Protein AF-A0A1Y3QKX2-F1 (afdb_monomer_lite)

Radius of gyration: 38.92 Å; chains: 1; bounding box: 118×100×107 Å

Foldseek 3Di:
DPPVVVVVVVVVVVVVVVVVVPPDPDQDDDAFDQVDAAQPQPRHGADLAQAKKWFQFPVRDIHIHQHVLSVVVCCVVPPCVGTPWIWGAARPPRDTDTQQQWKKWADCPADGPQSLRITIHNDPVVNVVVCVVVVDTDIDGSVVVVVDPSDHNPVVVVVPPPPDDDDDDDDDDDDDDDDDDDDDDDDDDDDDDDDDDDDDDDDDDDDDDDDDDDDDDDDDDDDDDDDDDDDDDDDDDDDDDDDDDDDYYDDDDDDDDDDDDDDDDDDDDDDDDDDDDD

pLDDT: mean 70.88, std 26.93, range [28.59, 98.81]

Structure (mmCIF, N/CA/C/O backbone):
data_AF-A0A1Y3QKX2-F1
#
_entry.id   AF-A0A1Y3QKX2-F1
#
loop_
_atom_site.group_PDB
_atom_site.id
_atom_site.type_symbol
_atom_site.label_atom_id
_atom_site.label_alt_id
_atom_site.label_comp_id
_atom_site.label_asym_id
_atom_site.label_entity_id
_atom_site.label_seq_id
_atom_site.pdbx_PDB_ins_code
_atom_site.Cartn_x
_atom_site.Cartn_y
_atom_site.Cartn_z
_atom_site.occupancy
_atom_site.B_iso_or_equiv
_atom_site.auth_seq_id
_atom_site.auth_comp_id
_atom_site.auth_asym_id
_atom_site.auth_atom_id
_atom_site.pdbx_PDB_model_num
ATOM 1 N N . MET A 1 1 ? -50.244 15.656 32.916 1.00 60.09 1 MET A N 1
ATOM 2 C CA . MET A 1 1 ? -50.257 15.157 31.517 1.00 60.09 1 MET A CA 1
ATOM 3 C C . MET A 1 1 ? -51.218 13.984 31.392 1.00 60.09 1 MET A C 1
ATOM 5 O O . MET A 1 1 ? -51.301 13.196 32.321 1.00 60.09 1 MET A O 1
ATOM 9 N N . SER A 1 2 ? -51.914 13.835 30.261 1.00 80.50 2 SER A N 1
ATOM 10 C CA . SER A 1 2 ? -52.647 12.601 29.946 1.00 80.50 2 SER A CA 1
ATOM 11 C C . SER A 1 2 ? -51.669 11.475 29.587 1.00 80.50 2 SER A C 1
ATOM 13 O O . SER A 1 2 ? -50.694 11.717 28.875 1.00 80.50 2 SER A O 1
ATOM 15 N N . TYR A 1 3 ? -51.936 10.246 30.041 1.00 83.88 3 TYR A N 1
ATOM 16 C CA . TYR A 1 3 ? -51.030 9.092 29.883 1.00 83.88 3 TYR A CA 1
ATOM 17 C C . TYR A 1 3 ? -50.613 8.847 28.418 1.00 83.88 3 TYR A C 1
ATOM 19 O O . TYR A 1 3 ? -49.449 8.575 28.143 1.00 83.88 3 TYR A O 1
ATOM 27 N N . ARG A 1 4 ? -51.530 9.065 27.458 1.00 83.69 4 ARG A N 1
ATOM 28 C CA . ARG A 1 4 ? -51.245 8.990 26.009 1.00 83.69 4 ARG A CA 1
ATOM 29 C C . ARG A 1 4 ? -50.169 9.977 25.541 1.00 83.69 4 ARG A C 1
ATOM 31 O O . ARG A 1 4 ? -49.403 9.628 24.656 1.00 83.69 4 ARG A O 1
ATOM 38 N N . ARG A 1 5 ? -50.088 11.186 26.115 1.00 82.19 5 ARG A N 1
ATOM 39 C CA . ARG A 1 5 ? -49.034 12.157 25.762 1.00 82.19 5 ARG A CA 1
ATOM 40 C C . ARG A 1 5 ? -47.676 11.699 26.290 1.00 82.19 5 ARG A C 1
ATOM 42 O O . ARG A 1 5 ? -46.723 11.704 25.530 1.00 82.19 5 ARG A O 1
ATOM 49 N N . VAL A 1 6 ? -47.621 11.225 27.539 1.00 86.88 6 VAL A N 1
ATOM 50 C CA . VAL A 1 6 ? -46.386 10.680 28.136 1.00 86.88 6 VAL A CA 1
ATOM 51 C C . VAL A 1 6 ? -45.879 9.483 27.329 1.00 86.88 6 VAL A C 1
ATOM 53 O O . VAL A 1 6 ? -44.720 9.476 26.939 1.00 86.88 6 VAL A O 1
ATOM 56 N N . ALA A 1 7 ? -46.752 8.525 27.001 1.00 87.75 7 ALA A N 1
ATOM 57 C CA . ALA A 1 7 ? -46.391 7.342 26.219 1.00 87.75 7 ALA A CA 1
ATOM 58 C C . ALA A 1 7 ? -45.860 7.684 24.812 1.00 87.75 7 ALA A C 1
ATOM 60 O O . ALA A 1 7 ? -44.867 7.105 24.384 1.00 87.75 7 ALA A O 1
ATOM 61 N N . VAL A 1 8 ? -46.473 8.649 24.112 1.00 89.81 8 VAL A N 1
ATOM 62 C CA . VAL A 1 8 ? -45.997 9.098 22.788 1.00 89.81 8 VAL A CA 1
ATOM 63 C C . VAL A 1 8 ? -44.636 9.792 22.883 1.00 89.81 8 VAL A C 1
ATOM 65 O O . VAL A 1 8 ? -43.764 9.511 22.065 1.00 89.81 8 VAL A O 1
ATOM 68 N N . THR A 1 9 ? -44.409 10.645 23.889 1.00 89.56 9 THR A N 1
ATOM 69 C CA . THR A 1 9 ? -43.092 11.270 24.100 1.00 89.56 9 THR A CA 1
ATOM 70 C C . THR A 1 9 ? -42.019 10.226 24.426 1.00 89.56 9 THR A C 1
ATOM 72 O O . THR A 1 9 ? -40.924 10.292 23.879 1.00 89.56 9 THR A O 1
ATOM 75 N N . LEU A 1 10 ? -42.337 9.230 25.258 1.00 88.62 10 LEU A N 1
ATOM 76 C CA . LEU A 1 10 ? -41.398 8.176 25.660 1.00 88.62 10 LEU A CA 1
ATOM 77 C C . LEU A 1 10 ? -41.038 7.248 24.485 1.00 88.62 10 LEU A C 1
ATOM 79 O O . LEU A 1 10 ? -39.871 6.903 24.318 1.00 88.62 10 LEU A O 1
ATOM 83 N N . ALA A 1 11 ? -42.005 6.929 23.617 1.00 89.44 11 ALA A N 1
ATOM 84 C CA . ALA A 1 11 ? -41.764 6.193 22.376 1.00 89.44 11 ALA A CA 1
ATOM 85 C C . ALA A 1 11 ? -40.868 6.970 21.391 1.00 89.44 11 ALA A C 1
ATOM 87 O O . ALA A 1 11 ? -39.969 6.383 20.795 1.00 89.44 11 ALA A O 1
ATOM 88 N N . PHE A 1 12 ? -41.057 8.289 21.258 1.00 87.69 12 PHE A N 1
ATOM 89 C CA . PHE A 1 12 ? -40.191 9.134 20.423 1.00 87.69 12 PHE A CA 1
ATOM 90 C C . PHE A 1 12 ? -38.755 9.224 20.959 1.00 87.69 12 PHE A C 1
ATOM 92 O O . PHE A 1 12 ? -37.811 9.146 20.178 1.00 87.69 12 PHE A O 1
ATOM 99 N N . VAL A 1 13 ? -38.574 9.339 22.280 1.00 88.88 13 VAL A N 1
ATOM 100 C CA . VAL A 1 13 ? -37.239 9.345 22.908 1.00 88.88 13 VAL A CA 1
ATOM 101 C C . VAL A 1 13 ? -36.541 7.990 22.742 1.00 88.88 13 VAL A C 1
ATOM 103 O O . VAL A 1 13 ? -35.359 7.957 22.415 1.00 88.88 13 VAL A O 1
ATOM 106 N N . MET A 1 14 ? -37.266 6.875 22.889 1.00 83.81 14 MET A N 1
ATOM 107 C CA . MET A 1 14 ? -36.728 5.531 22.642 1.00 83.81 14 MET A CA 1
ATOM 108 C C . MET A 1 14 ? -36.323 5.337 21.170 1.00 83.81 14 MET A C 1
ATOM 110 O O . MET A 1 14 ? -35.237 4.828 20.901 1.00 83.81 14 MET A O 1
ATOM 114 N N . ALA A 1 15 ? -37.148 5.785 20.218 1.00 82.06 15 ALA A N 1
ATOM 115 C CA . ALA A 1 15 ? -36.827 5.725 18.792 1.00 82.06 15 ALA A CA 1
ATOM 116 C C . ALA A 1 15 ? -35.594 6.576 18.430 1.00 82.06 15 ALA A C 1
ATOM 118 O O . ALA A 1 15 ? -34.737 6.116 17.680 1.00 82.06 15 ALA A O 1
ATOM 119 N N . ALA A 1 16 ? -35.460 7.773 19.013 1.00 81.00 16 ALA A N 1
ATOM 120 C CA . ALA A 1 16 ? -34.289 8.632 18.826 1.00 81.00 16 ALA A CA 1
ATOM 121 C C . ALA A 1 16 ? -32.999 8.022 19.412 1.00 81.00 16 ALA A C 1
ATOM 123 O O . ALA A 1 16 ? -31.925 8.171 18.829 1.00 81.00 16 ALA A O 1
ATOM 124 N N . PHE A 1 17 ? -33.094 7.290 20.528 1.00 74.19 17 PHE A N 1
ATOM 125 C CA . PHE A 1 17 ? -31.958 6.550 21.091 1.00 74.19 17 PHE A CA 1
ATOM 126 C C . PHE A 1 17 ? -31.507 5.393 20.187 1.00 74.19 17 PHE A C 1
ATOM 128 O O . PHE A 1 17 ? -30.310 5.173 20.022 1.00 74.19 17 PHE A O 1
ATOM 135 N N . LEU A 1 18 ? -32.451 4.686 19.554 1.00 71.75 18 LEU A N 1
ATOM 136 C CA . LEU A 1 18 ? -32.148 3.573 18.648 1.00 71.75 18 LEU A CA 1
ATOM 137 C C . LEU A 1 18 ? -31.414 4.022 17.372 1.00 71.75 18 LEU A C 1
ATOM 139 O O . LEU A 1 18 ? -30.582 3.273 16.867 1.00 71.75 18 LEU A O 1
ATOM 143 N N . SER A 1 19 ? -31.640 5.246 16.881 1.00 66.06 19 SER A N 1
ATOM 144 C CA . SER A 1 19 ? -30.912 5.776 15.714 1.00 66.06 19 SER A CA 1
ATOM 145 C C . SER A 1 19 ? -29.420 6.051 15.955 1.00 66.06 19 SER A C 1
ATOM 147 O O . SER A 1 19 ? -28.657 6.055 14.993 1.00 66.06 19 SER A O 1
ATOM 149 N N . VAL A 1 20 ? -28.977 6.238 17.204 1.00 63.09 20 VAL A N 1
ATOM 150 C CA . VAL A 1 20 ? -27.552 6.478 17.527 1.00 63.09 20 VAL A CA 1
ATOM 151 C C . VAL A 1 20 ? -26.735 5.175 17.499 1.00 63.09 20 VAL A C 1
ATOM 153 O O . VAL A 1 20 ? -25.524 5.207 17.310 1.00 63.09 20 VAL A O 1
ATOM 156 N N . ALA A 1 21 ? -27.390 4.014 17.617 1.00 59.69 21 ALA A N 1
ATOM 157 C CA . ALA A 1 21 ? -26.730 2.707 17.598 1.00 59.69 21 ALA A CA 1
ATOM 158 C C . ALA A 1 21 ? -26.319 2.227 16.189 1.00 59.69 21 ALA A C 1
ATOM 160 O O . ALA A 1 21 ? -25.551 1.277 16.074 1.00 59.69 21 ALA A O 1
ATOM 161 N N . CYS A 1 22 ? -26.768 2.890 15.115 1.00 56.47 22 CYS A N 1
ATOM 162 C CA . CYS A 1 22 ? -26.281 2.654 13.749 1.00 56.47 22 CYS A CA 1
ATOM 163 C C . CYS A 1 22 ? -25.040 3.499 13.411 1.00 56.47 22 CYS A C 1
ATOM 165 O O . CYS A 1 22 ? -24.905 4.007 12.297 1.00 56.47 22 CYS A O 1
ATOM 167 N N . GLY A 1 23 ? -24.107 3.617 14.358 1.00 55.72 23 GLY A N 1
ATOM 168 C CA . GLY A 1 23 ? -22.738 4.000 14.040 1.00 55.72 23 GLY A CA 1
ATOM 169 C C . GLY A 1 23 ? -22.098 2.895 13.204 1.00 55.72 23 GLY A C 1
ATOM 170 O O . GLY A 1 23 ? -21.739 1.845 13.732 1.00 55.72 23 GLY A O 1
ATOM 171 N N . LYS A 1 24 ? -21.965 3.110 11.891 1.00 58.91 24 LYS A N 1
ATOM 172 C CA . LYS A 1 24 ? -21.014 2.327 11.098 1.00 58.91 24 LYS A CA 1
ATOM 173 C C . LYS A 1 24 ? -19.628 2.606 11.673 1.00 58.91 24 LYS A C 1
ATOM 175 O O . LYS A 1 24 ? -19.189 3.753 11.642 1.00 58.91 24 LYS A O 1
ATOM 180 N N . ASN A 1 25 ? -18.948 1.567 12.155 1.00 64.19 25 ASN A N 1
ATOM 181 C CA . ASN A 1 25 ? -17.511 1.622 12.413 1.00 64.19 25 ASN A CA 1
ATOM 182 C C . ASN A 1 25 ? -16.805 1.687 11.056 1.00 64.19 25 ASN A C 1
ATOM 184 O O . ASN A 1 25 ? -16.399 0.672 10.494 1.00 64.19 25 ASN A O 1
ATOM 188 N N . GLU A 1 26 ? -16.769 2.882 10.475 1.00 83.44 26 GLU A N 1
ATOM 189 C CA . GLU A 1 26 ? -16.094 3.134 9.214 1.00 83.44 26 GLU A CA 1
ATOM 190 C C . GLU A 1 26 ? -14.627 3.424 9.517 1.00 83.44 26 GLU A C 1
ATOM 192 O O . GLU A 1 26 ? -14.237 4.545 9.835 1.00 83.44 26 GLU A O 1
ATOM 197 N N . TYR A 1 27 ? -13.822 2.362 9.479 1.00 93.81 27 TYR A N 1
ATOM 198 C CA . TYR A 1 27 ? -12.372 2.466 9.536 1.00 93.81 27 TYR A CA 1
ATOM 199 C C . TYR A 1 27 ? -11.888 3.352 8.385 1.00 93.81 27 TYR A C 1
ATOM 201 O O . TYR A 1 27 ? -12.265 3.128 7.231 1.00 93.81 27 TYR A O 1
ATOM 209 N N . ALA A 1 28 ? -11.063 4.346 8.705 1.00 95.00 28 ALA A N 1
ATOM 210 C CA . ALA A 1 28 ? -10.550 5.332 7.764 1.00 95.00 28 ALA A CA 1
ATOM 211 C C . ALA A 1 28 ? -9.025 5.417 7.867 1.00 95.00 28 ALA A C 1
ATOM 213 O O . ALA A 1 28 ? -8.470 5.404 8.969 1.00 95.00 28 ALA A O 1
ATOM 214 N N . ALA A 1 29 ? -8.359 5.520 6.718 1.00 96.94 29 ALA A N 1
ATOM 215 C CA . ALA A 1 29 ? -6.934 5.805 6.661 1.00 96.94 29 ALA A CA 1
ATOM 216 C C . ALA A 1 29 ? -6.619 7.194 7.246 1.00 96.94 29 ALA A C 1
ATOM 218 O O . ALA A 1 29 ? -7.481 8.078 7.296 1.00 96.94 29 ALA A O 1
ATOM 219 N N . ARG A 1 30 ? -5.373 7.394 7.680 1.00 97.06 30 ARG A N 1
ATOM 220 C CA . ARG A 1 30 ? -4.849 8.685 8.147 1.00 97.06 30 ARG A CA 1
ATOM 221 C C . ARG A 1 30 ? -3.691 9.132 7.260 1.00 97.06 30 ARG A C 1
ATOM 223 O O . ARG A 1 30 ? -3.123 8.328 6.535 1.00 97.06 30 ARG A O 1
ATOM 230 N N . ALA A 1 31 ? -3.322 10.407 7.334 1.00 97.81 31 ALA A N 1
ATOM 231 C CA . ALA A 1 31 ? -2.074 10.865 6.728 1.00 97.81 31 ALA A CA 1
ATOM 232 C C . ALA A 1 31 ? -0.864 10.160 7.371 1.00 97.81 31 ALA A C 1
ATOM 234 O O . ALA A 1 31 ? -0.889 9.859 8.575 1.00 97.81 31 ALA A O 1
ATOM 235 N N . VAL A 1 32 ? 0.179 9.925 6.572 1.00 98.19 32 VAL A N 1
ATOM 236 C CA . VAL A 1 32 ? 1.501 9.526 7.065 1.00 98.19 32 VAL A CA 1
ATOM 237 C C . VAL A 1 32 ? 2.148 10.734 7.749 1.00 98.19 32 VAL A C 1
ATOM 239 O O . VAL A 1 32 ? 1.960 11.878 7.338 1.00 98.19 32 VAL A O 1
ATOM 242 N N . ASN A 1 33 ? 2.890 10.493 8.824 1.00 98.06 33 ASN A N 1
ATOM 243 C CA . ASN A 1 33 ? 3.769 11.471 9.452 1.00 98.06 33 ASN A CA 1
ATOM 244 C C . ASN A 1 33 ? 5.208 10.958 9.370 1.00 98.06 33 ASN A C 1
ATOM 246 O O . ASN A 1 33 ? 5.632 10.185 10.228 1.00 98.06 33 ASN A O 1
ATOM 250 N N . GLU A 1 34 ? 5.958 11.406 8.365 1.00 97.88 34 GLU A N 1
ATOM 251 C CA . GLU A 1 34 ? 7.320 10.928 8.080 1.00 97.88 34 GLU A CA 1
ATOM 252 C C . GLU A 1 34 ? 8.291 11.103 9.267 1.00 97.88 34 GLU A C 1
ATOM 254 O O . GLU A 1 34 ? 9.189 10.284 9.483 1.00 97.88 34 GLU A O 1
ATOM 259 N N . GLU A 1 35 ? 8.081 12.123 10.110 1.00 97.69 35 GLU A N 1
ATOM 260 C CA . GLU A 1 35 ? 8.914 12.355 11.294 1.00 97.69 35 GLU A CA 1
ATOM 261 C C . GLU A 1 35 ? 8.798 11.198 12.301 1.00 97.69 35 GLU A C 1
ATOM 263 O O . GLU A 1 35 ? 9.805 10.756 12.868 1.00 97.69 35 GLU A O 1
ATOM 268 N N . THR A 1 36 ? 7.585 10.670 12.508 1.00 97.69 36 THR A N 1
ATOM 269 C CA . THR A 1 36 ? 7.267 9.745 13.613 1.00 97.69 36 THR A CA 1
ATOM 270 C C . THR A 1 36 ? 6.874 8.335 13.189 1.00 97.69 36 THR A C 1
ATOM 272 O O . THR A 1 36 ? 7.067 7.405 13.971 1.00 97.69 36 THR A O 1
ATOM 275 N N . ASP A 1 37 ? 6.305 8.155 11.999 1.00 98.44 37 ASP A N 1
ATOM 276 C CA . ASP A 1 37 ? 5.782 6.865 11.557 1.00 98.44 37 ASP A CA 1
ATOM 277 C C . ASP A 1 37 ? 6.909 5.907 11.193 1.00 98.44 37 ASP A C 1
ATOM 279 O O . ASP A 1 37 ? 7.839 6.230 10.448 1.00 98.44 37 ASP A O 1
ATOM 283 N N . ARG A 1 38 ? 6.816 4.700 11.745 1.00 98.50 38 ARG A N 1
ATOM 284 C CA . ARG A 1 38 ? 7.717 3.589 11.464 1.00 98.50 38 ARG A CA 1
ATOM 285 C C . ARG A 1 38 ? 6.892 2.404 11.000 1.00 98.50 38 ARG A C 1
ATOM 287 O O . ARG A 1 38 ? 5.816 2.156 11.547 1.00 98.50 38 ARG A O 1
ATOM 294 N N . CYS A 1 39 ? 7.397 1.690 10.002 1.00 98.69 39 CYS A N 1
ATOM 295 C CA . CYS A 1 39 ? 6.753 0.501 9.478 1.00 98.69 39 CYS A CA 1
ATOM 296 C C . CYS A 1 39 ? 6.593 -0.536 10.594 1.00 98.69 39 CYS A C 1
ATOM 298 O O . CYS A 1 39 ? 7.576 -0.924 11.228 1.00 98.69 39 CYS A O 1
ATOM 300 N N . ALA A 1 40 ? 5.368 -1.012 10.820 1.00 98.44 40 ALA A N 1
ATOM 301 C CA . ALA A 1 40 ? 5.071 -1.949 11.903 1.00 98.44 40 ALA A CA 1
ATOM 302 C C . ALA A 1 40 ? 5.722 -3.339 11.725 1.00 98.44 40 ALA A C 1
ATOM 304 O O . ALA A 1 40 ? 5.707 -4.122 12.671 1.00 98.44 40 ALA A O 1
ATOM 305 N N . GLN A 1 41 ? 6.315 -3.622 10.555 1.00 98.25 41 GLN A N 1
ATOM 306 C CA . GLN A 1 41 ? 7.052 -4.858 10.274 1.00 98.25 41 GLN A CA 1
ATOM 307 C C . GLN A 1 41 ? 8.579 -4.691 10.323 1.00 98.25 41 GLN A C 1
ATOM 309 O O . GLN A 1 41 ? 9.258 -5.438 11.021 1.00 98.25 41 GLN A O 1
ATOM 314 N N . CYS A 1 42 ? 9.147 -3.740 9.569 1.00 97.81 42 CYS A N 1
ATOM 315 C CA . CYS A 1 42 ? 10.605 -3.580 9.439 1.00 97.81 42 CYS A CA 1
ATOM 316 C C . CYS A 1 42 ? 11.197 -2.470 10.331 1.00 97.81 42 CYS A C 1
ATOM 318 O O . CYS A 1 42 ? 12.417 -2.341 10.415 1.00 97.81 42 CYS A O 1
ATOM 320 N N . ASN A 1 43 ? 10.355 -1.667 10.995 1.00 98.25 43 ASN A N 1
ATOM 321 C CA . ASN A 1 43 ? 10.726 -0.509 11.820 1.00 98.25 43 ASN A CA 1
ATOM 322 C C . ASN A 1 43 ? 11.499 0.613 11.075 1.00 98.25 43 ASN A C 1
ATOM 324 O O . ASN A 1 43 ? 12.042 1.521 11.708 1.00 98.25 43 ASN A O 1
ATOM 328 N N . MET A 1 44 ? 11.525 0.598 9.737 1.00 97.94 44 MET A N 1
ATOM 329 C CA . MET A 1 44 ? 12.047 1.703 8.919 1.00 97.94 44 MET A CA 1
ATOM 330 C C . MET A 1 44 ? 11.084 2.900 8.914 1.00 97.94 44 MET A C 1
ATOM 332 O O . MET A 1 44 ? 9.915 2.766 9.276 1.00 97.94 44 MET A O 1
ATOM 336 N N . ALA A 1 45 ? 11.576 4.087 8.553 1.00 98.06 45 ALA A N 1
ATOM 337 C CA . ALA A 1 45 ? 10.735 5.275 8.392 1.00 98.06 45 ALA A CA 1
ATOM 338 C C . ALA A 1 45 ? 9.816 5.142 7.170 1.00 98.06 45 ALA A C 1
ATOM 340 O O . ALA A 1 45 ? 10.224 4.582 6.156 1.00 98.06 45 ALA A O 1
ATOM 341 N N . VAL A 1 46 ? 8.592 5.663 7.272 1.00 98.56 46 VAL A N 1
ATOM 342 C CA . VAL A 1 46 ? 7.602 5.636 6.185 1.00 98.56 46 VAL A CA 1
ATOM 343 C C . VAL A 1 46 ? 7.510 7.022 5.544 1.00 98.56 46 VAL A C 1
ATOM 345 O O . VAL A 1 46 ? 7.275 7.998 6.254 1.00 98.56 46 VAL A O 1
ATOM 348 N N . ALA A 1 47 ? 7.675 7.101 4.222 1.00 98.06 47 ALA A N 1
ATOM 349 C CA . ALA A 1 47 ? 7.432 8.309 3.429 1.00 98.06 47 ALA A CA 1
ATOM 350 C C . ALA A 1 47 ? 5.937 8.455 3.076 1.00 98.06 47 ALA A C 1
ATOM 352 O O . ALA A 1 47 ? 5.232 7.451 2.971 1.00 98.06 47 ALA A O 1
ATOM 353 N N . ASP A 1 48 ? 5.429 9.671 2.849 1.00 98.12 48 ASP A N 1
ATOM 354 C CA . ASP A 1 48 ? 4.033 9.908 2.431 1.00 98.12 48 ASP A CA 1
ATOM 355 C C . ASP A 1 48 ? 3.839 9.686 0.913 1.00 98.12 48 ASP A C 1
ATOM 357 O O . ASP A 1 48 ? 3.297 10.527 0.196 1.00 98.12 48 ASP A O 1
ATOM 361 N N . ASP A 1 49 ? 4.293 8.542 0.395 1.00 98.12 49 ASP A N 1
ATOM 362 C CA . ASP A 1 49 ? 4.380 8.242 -1.040 1.00 98.12 49 ASP A CA 1
ATOM 363 C C . ASP A 1 49 ? 3.341 7.205 -1.532 1.00 98.12 49 ASP A C 1
ATOM 365 O O . ASP A 1 49 ? 2.271 7.035 -0.937 1.00 98.12 49 ASP A O 1
ATOM 369 N N . ALA A 1 50 ? 3.616 6.578 -2.682 1.00 98.12 50 ALA A N 1
ATOM 370 C CA . ALA A 1 50 ? 2.780 5.570 -3.337 1.00 98.12 50 ALA A CA 1
ATOM 371 C C . ALA A 1 50 ? 2.961 4.137 -2.791 1.00 98.12 50 ALA A C 1
ATOM 373 O O . ALA A 1 50 ? 2.186 3.243 -3.135 1.00 98.12 50 ALA A O 1
ATOM 374 N N . HIS A 1 51 ? 3.993 3.894 -1.984 1.00 98.50 51 HIS A N 1
ATOM 375 C CA . HIS A 1 51 ? 4.322 2.583 -1.422 1.00 98.50 51 HIS A CA 1
ATOM 376 C C . HIS A 1 51 ? 3.765 2.404 -0.009 1.00 98.50 51 HIS A C 1
ATOM 378 O O . HIS A 1 51 ? 3.524 1.269 0.413 1.00 98.50 51 HIS A O 1
ATOM 384 N N . ALA A 1 52 ? 3.507 3.511 0.694 1.00 98.62 52 ALA A N 1
ATOM 385 C CA . ALA A 1 52 ? 2.895 3.495 2.012 1.00 98.62 52 ALA A CA 1
ATOM 386 C C . ALA A 1 52 ? 1.562 2.720 2.024 1.00 98.62 52 ALA A C 1
ATOM 388 O O . ALA A 1 52 ? 0.670 2.922 1.196 1.00 98.62 52 ALA A O 1
ATOM 389 N N . THR A 1 53 ? 1.400 1.841 3.010 1.00 98.75 53 THR A N 1
ATOM 390 C CA . THR A 1 53 ? 0.151 1.103 3.251 1.00 98.75 53 THR A CA 1
ATOM 391 C C . THR A 1 53 ? -0.250 1.191 4.718 1.00 98.75 53 THR A C 1
ATOM 393 O O . THR A 1 53 ? 0.556 1.536 5.585 1.00 98.75 53 THR A O 1
ATOM 396 N N . GLN A 1 54 ? -1.521 0.921 5.013 1.00 98.50 54 GLN A N 1
ATOM 397 C CA . GLN A 1 54 ? -2.067 1.066 6.358 1.00 98.50 54 GLN A CA 1
ATOM 398 C C . GLN A 1 54 ? -3.055 -0.051 6.698 1.00 98.50 54 GLN A C 1
ATOM 400 O O . GLN A 1 54 ? -3.996 -0.312 5.953 1.00 98.50 54 GLN A O 1
ATOM 405 N N . ILE A 1 55 ? -2.925 -0.619 7.896 1.00 98.62 55 ILE A N 1
ATOM 406 C CA . ILE A 1 55 ? -3.974 -1.408 8.549 1.00 98.62 55 ILE A CA 1
ATOM 407 C C . ILE A 1 55 ? -4.597 -0.558 9.656 1.00 98.62 55 ILE A C 1
ATOM 409 O O . ILE A 1 55 ? -3.911 -0.080 10.559 1.00 98.62 55 ILE A O 1
ATOM 413 N N . VAL A 1 56 ? -5.916 -0.386 9.616 1.00 98.38 56 VAL A N 1
ATOM 414 C CA . VAL A 1 56 ? -6.702 0.107 10.751 1.00 98.38 56 VAL A CA 1
ATOM 415 C C . VAL A 1 56 ? -7.259 -1.103 11.490 1.00 98.38 56 VAL A C 1
ATOM 417 O O . VAL A 1 56 ? -8.007 -1.895 10.912 1.00 98.38 56 VAL A O 1
ATOM 420 N N . LEU A 1 57 ? -6.892 -1.251 12.759 1.00 97.62 57 LEU A N 1
ATOM 421 C CA . LEU A 1 57 ? -7.357 -2.329 13.630 1.00 97.62 57 LEU A CA 1
ATOM 422 C C . LEU A 1 57 ? -8.777 -2.063 14.151 1.00 97.62 57 LEU A C 1
ATOM 424 O O . LEU A 1 57 ? -9.257 -0.925 14.158 1.00 97.62 57 LEU A O 1
ATOM 428 N N . LYS A 1 58 ? -9.441 -3.109 14.650 1.00 96.25 58 LYS A N 1
ATOM 429 C CA . LYS A 1 58 ? -10.786 -3.032 15.253 1.00 96.25 58 LYS A CA 1
ATOM 430 C C . LYS A 1 58 ? -10.869 -2.085 16.456 1.00 96.25 58 LYS A C 1
ATOM 432 O O . LYS A 1 58 ? -11.930 -1.517 16.707 1.00 96.25 58 LYS A O 1
ATOM 437 N N . ASP A 1 59 ? -9.758 -1.873 17.163 1.00 94.69 59 ASP A N 1
ATOM 438 C CA . ASP A 1 59 ? -9.636 -0.907 18.266 1.00 94.69 59 ASP A CA 1
ATOM 439 C C . ASP A 1 59 ? -9.396 0.552 17.815 1.00 94.69 59 ASP A C 1
ATOM 441 O O . ASP A 1 59 ? -9.343 1.459 18.648 1.00 94.69 59 ASP A O 1
ATOM 445 N N . GLY A 1 60 ? -9.278 0.793 16.505 1.00 94.25 60 GLY A N 1
ATOM 446 C CA . GLY A 1 60 ? -9.053 2.107 15.904 1.00 94.25 60 GLY A CA 1
ATOM 447 C C . GLY A 1 60 ? -7.584 2.525 15.779 1.00 94.25 60 GLY A C 1
ATOM 448 O O . GLY A 1 60 ? -7.318 3.598 15.235 1.00 94.25 60 GLY A O 1
ATOM 449 N N . ARG A 1 61 ? -6.614 1.718 16.235 1.00 95.69 61 ARG A N 1
ATOM 450 C CA . ARG A 1 61 ? -5.189 1.991 15.984 1.00 95.69 61 ARG A CA 1
ATOM 451 C C . ARG A 1 61 ? -4.851 1.818 14.504 1.00 95.69 61 ARG A C 1
ATOM 453 O O . ARG A 1 61 ? -5.355 0.925 13.830 1.00 95.69 61 ARG A O 1
ATOM 460 N N . ALA A 1 62 ? -3.949 2.668 14.027 1.00 97.31 62 ALA A N 1
ATOM 461 C CA . ALA A 1 62 ? -3.426 2.655 12.668 1.00 97.31 62 ALA A CA 1
ATOM 462 C C . ALA A 1 62 ? -1.983 2.133 12.664 1.00 97.31 62 ALA A C 1
ATOM 464 O O . ALA A 1 62 ? -1.085 2.818 13.158 1.00 97.31 62 ALA A O 1
ATOM 465 N N . LEU A 1 63 ? -1.777 0.945 12.100 1.00 98.50 63 LEU A N 1
ATOM 466 C CA . LEU A 1 63 ? -0.465 0.415 11.739 1.00 98.50 63 LEU A CA 1
ATOM 467 C C . LEU A 1 63 ? -0.121 0.916 10.336 1.00 98.50 63 LEU A C 1
ATOM 469 O O . LEU A 1 63 ? -0.954 0.811 9.438 1.00 98.50 63 LEU A O 1
ATOM 473 N N . ILE A 1 64 ? 1.078 1.461 10.156 1.00 98.50 64 ILE A N 1
ATOM 474 C CA . ILE A 1 64 ? 1.572 1.952 8.864 1.00 98.50 64 ILE A CA 1
ATOM 475 C C . ILE A 1 64 ? 2.727 1.049 8.418 1.00 98.50 64 ILE A C 1
ATOM 477 O O . ILE A 1 64 ? 3.457 0.526 9.262 1.00 98.50 64 ILE A O 1
ATOM 481 N N . PHE A 1 65 ? 2.898 0.878 7.110 1.00 98.81 65 PHE A N 1
ATOM 482 C CA . PHE A 1 65 ? 3.998 0.143 6.490 1.00 98.81 65 PHE A CA 1
ATOM 483 C C . PHE A 1 65 ? 4.563 0.951 5.316 1.00 98.81 65 PHE A C 1
ATOM 485 O O . PHE A 1 65 ? 3.830 1.692 4.667 1.00 98.81 65 PHE A O 1
ATOM 492 N N . ASP A 1 66 ? 5.857 0.795 5.057 1.00 98.38 66 ASP A N 1
ATOM 493 C CA . ASP A 1 66 ? 6.612 1.394 3.946 1.00 98.38 66 ASP A CA 1
ATOM 494 C C . ASP A 1 66 ? 6.460 0.634 2.619 1.00 98.38 66 ASP A C 1
ATOM 496 O O . ASP A 1 66 ? 6.742 1.173 1.555 1.00 98.38 66 ASP A O 1
ATOM 500 N N . ASP A 1 67 ? 6.002 -0.615 2.677 1.00 98.50 67 ASP A N 1
ATOM 501 C CA . ASP A 1 67 ? 5.768 -1.465 1.516 1.00 98.50 67 ASP A CA 1
ATOM 502 C C . ASP A 1 67 ? 4.574 -2.398 1.786 1.00 98.50 67 ASP A C 1
ATOM 504 O O . ASP A 1 67 ? 4.382 -2.889 2.906 1.00 98.50 67 ASP A O 1
ATOM 508 N N . ILE A 1 68 ? 3.772 -2.681 0.759 1.00 98.56 68 ILE A N 1
ATOM 509 C CA . ILE A 1 68 ? 2.645 -3.620 0.839 1.00 98.56 68 ILE A CA 1
ATOM 510 C C . ILE A 1 68 ? 3.098 -5.036 1.237 1.00 98.56 68 ILE A C 1
ATOM 512 O O . ILE A 1 68 ? 2.381 -5.723 1.965 1.00 98.56 68 ILE A O 1
ATOM 516 N N . GLY A 1 69 ? 4.309 -5.464 0.868 1.00 98.19 69 GLY A N 1
ATOM 517 C CA . GLY A 1 69 ? 4.837 -6.755 1.319 1.00 98.19 69 GLY A CA 1
ATOM 518 C C . GLY A 1 69 ? 5.168 -6.801 2.811 1.00 98.19 69 GLY A C 1
ATOM 519 O O . GLY A 1 69 ? 5.029 -7.853 3.437 1.00 98.19 69 GLY A O 1
ATOM 520 N N . CYS A 1 70 ? 5.503 -5.662 3.424 1.00 98.62 70 CYS A N 1
ATOM 521 C CA . CYS A 1 70 ? 5.631 -5.565 4.877 1.00 98.62 70 CYS A CA 1
ATOM 522 C C . CYS A 1 70 ? 4.272 -5.677 5.583 1.00 98.62 70 CYS A C 1
ATOM 524 O O . CYS A 1 70 ? 4.189 -6.327 6.624 1.00 98.62 70 CYS A O 1
ATOM 526 N N . MET A 1 71 ? 3.201 -5.133 4.997 1.00 98.50 71 MET A N 1
ATOM 527 C CA . MET A 1 71 ? 1.832 -5.316 5.498 1.00 98.50 71 MET A CA 1
ATOM 528 C C . MET A 1 71 ? 1.392 -6.790 5.444 1.00 98.50 71 MET A C 1
ATOM 530 O O . MET A 1 71 ? 0.828 -7.297 6.413 1.00 98.50 71 MET A O 1
ATOM 534 N N . TYR A 1 72 ? 1.674 -7.506 4.349 1.00 97.88 72 TYR A N 1
ATOM 535 C CA . TYR A 1 72 ? 1.341 -8.934 4.234 1.00 97.88 72 TYR A CA 1
ATOM 536 C C . TYR A 1 72 ? 2.198 -9.831 5.136 1.00 97.88 72 TYR A C 1
ATOM 538 O O . TYR A 1 72 ? 1.658 -10.754 5.744 1.00 97.88 72 TYR A O 1
ATOM 546 N N . ALA A 1 73 ? 3.490 -9.534 5.303 1.00 97.44 73 ALA A N 1
ATOM 547 C CA . ALA A 1 73 ? 4.331 -10.218 6.287 1.00 97.44 73 ALA A CA 1
ATOM 548 C C . ALA A 1 73 ? 3.790 -10.038 7.719 1.00 97.44 73 ALA A C 1
ATOM 550 O O . ALA A 1 73 ? 3.677 -11.014 8.459 1.00 97.44 73 ALA A O 1
ATOM 551 N N . TRP A 1 74 ? 3.350 -8.826 8.075 1.00 97.88 74 TRP A N 1
ATOM 552 C CA . TRP A 1 74 ? 2.728 -8.560 9.373 1.00 97.88 74 TRP A CA 1
ATOM 553 C C . TRP A 1 74 ? 1.440 -9.366 9.584 1.00 97.88 74 TRP A C 1
ATOM 555 O O . TRP A 1 74 ? 1.268 -9.978 10.639 1.00 97.88 74 TRP A O 1
ATOM 565 N N . MET A 1 75 ? 0.557 -9.425 8.580 1.00 96.75 75 MET A N 1
ATOM 566 C CA . MET A 1 75 ? -0.672 -10.233 8.646 1.00 96.75 75 MET A CA 1
ATOM 567 C C . MET A 1 75 ? -0.375 -11.737 8.747 1.00 96.75 75 MET A C 1
ATOM 569 O O . MET A 1 75 ? -1.079 -12.444 9.462 1.00 96.75 75 MET A O 1
ATOM 573 N N . ALA A 1 76 ? 0.680 -12.232 8.095 1.00 96.00 76 ALA A N 1
ATOM 574 C CA . ALA A 1 76 ? 1.101 -13.630 8.206 1.00 96.00 76 ALA A CA 1
ATOM 575 C C . ALA A 1 76 ? 1.638 -13.991 9.608 1.00 96.00 76 ALA A C 1
ATOM 577 O O . ALA A 1 76 ? 1.456 -15.120 10.061 1.00 96.00 76 ALA A O 1
ATOM 578 N N . GLU A 1 77 ? 2.275 -13.045 10.303 1.00 96.69 77 GLU A N 1
ATOM 579 C CA . GLU A 1 77 ? 2.815 -13.241 11.658 1.00 96.69 77 GLU A CA 1
ATOM 580 C C . GLU A 1 77 ? 1.773 -13.036 12.772 1.00 96.69 77 GLU A C 1
ATOM 582 O O . GLU A 1 77 ? 1.849 -13.697 13.809 1.00 96.69 77 GLU A O 1
ATOM 587 N N . ASN A 1 78 ? 0.806 -12.133 12.576 1.00 96.94 78 ASN A N 1
ATOM 588 C CA . ASN A 1 78 ? -0.141 -11.701 13.616 1.00 96.94 78 ASN A CA 1
ATOM 589 C C . ASN A 1 78 ? -1.578 -12.211 13.402 1.00 96.94 78 ASN A C 1
ATOM 591 O O . ASN A 1 78 ? -2.383 -12.165 14.335 1.00 96.94 78 ASN A O 1
ATOM 595 N N . GLY A 1 79 ? -1.902 -12.699 12.202 1.00 95.81 79 GLY A N 1
ATOM 596 C CA . GLY A 1 79 ? -3.269 -12.974 11.766 1.00 95.81 79 GLY A CA 1
ATOM 597 C C . GLY A 1 79 ? -4.031 -11.714 11.338 1.00 95.81 79 GLY A C 1
ATOM 598 O O . GLY A 1 79 ? -3.601 -10.580 11.555 1.00 95.81 79 GLY A O 1
ATOM 599 N N . ASP A 1 80 ? -5.196 -11.920 10.729 1.00 93.81 80 ASP A N 1
ATOM 600 C CA . ASP A 1 80 ? -6.111 -10.876 10.257 1.00 93.81 80 ASP A CA 1
ATOM 601 C C . ASP A 1 80 ? -7.320 -10.650 11.190 1.00 93.81 80 ASP A C 1
ATOM 603 O O . ASP A 1 80 ? -8.086 -9.705 10.997 1.00 93.81 80 ASP A O 1
ATOM 607 N N . ASP A 1 81 ? -7.455 -11.447 12.256 1.00 96.31 81 ASP A N 1
ATOM 608 C CA . ASP A 1 81 ? -8.572 -11.401 13.212 1.00 96.31 81 ASP A CA 1
ATOM 609 C C . ASP A 1 81 ? -8.822 -10.010 13.820 1.00 96.31 81 ASP A C 1
ATOM 611 O O . ASP A 1 81 ? -9.970 -9.673 14.095 1.00 96.31 81 ASP A O 1
ATOM 615 N N . GLU A 1 82 ? -7.802 -9.170 14.015 1.00 95.75 82 GLU A N 1
ATOM 616 C CA . GLU A 1 82 ? -7.956 -7.807 14.557 1.00 95.75 82 GLU A CA 1
ATOM 617 C C . GLU A 1 82 ? -7.951 -6.701 13.486 1.00 95.75 82 GLU A C 1
ATOM 619 O O . GLU A 1 82 ? -8.090 -5.518 13.811 1.00 95.75 82 GLU A O 1
ATOM 624 N N . VAL A 1 83 ? -7.856 -7.057 12.202 1.00 96.94 83 VAL A N 1
ATOM 625 C CA . VAL A 1 83 ? -7.944 -6.105 11.088 1.00 96.94 83 VAL A CA 1
ATOM 626 C C . VAL A 1 83 ? -9.380 -5.589 10.969 1.00 96.94 83 VAL A C 1
ATOM 628 O O . VAL A 1 83 ? -10.348 -6.345 10.872 1.00 96.94 83 VAL A O 1
ATOM 631 N N . GLY A 1 84 ? -9.530 -4.265 10.989 1.00 97.06 84 GLY A N 1
ATOM 632 C CA . GLY A 1 84 ? -10.778 -3.580 10.666 1.00 97.06 84 GLY A CA 1
ATOM 633 C C . GLY A 1 84 ? -10.873 -3.250 9.176 1.00 97.06 84 GLY A C 1
ATOM 634 O O . GLY A 1 84 ? -11.903 -3.494 8.549 1.00 97.06 84 GLY A O 1
ATOM 635 N N . GLN A 1 85 ? -9.796 -2.697 8.610 1.00 97.81 85 GLN A N 1
ATOM 636 C CA . GLN A 1 85 ? -9.669 -2.365 7.189 1.00 97.81 85 GLN A CA 1
ATOM 637 C C . GLN A 1 85 ? -8.193 -2.185 6.808 1.00 97.81 85 GLN A C 1
ATOM 639 O O . GLN A 1 85 ? -7.469 -1.466 7.495 1.00 97.81 85 GLN A O 1
ATOM 644 N N . ALA A 1 86 ? -7.777 -2.763 5.681 1.00 98.31 86 ALA A N 1
ATOM 645 C CA . ALA A 1 86 ? -6.487 -2.478 5.052 1.00 98.31 86 ALA A CA 1
ATOM 646 C C . ALA A 1 86 ? -6.629 -1.442 3.920 1.00 98.31 86 ALA A C 1
ATOM 648 O O . ALA A 1 86 ? -7.662 -1.387 3.239 1.00 98.31 86 ALA A O 1
ATOM 649 N N . PHE A 1 87 ? -5.591 -0.634 3.721 1.00 98.75 87 PHE A N 1
ATOM 650 C CA . PHE A 1 87 ? -5.514 0.450 2.749 1.00 98.75 87 PHE A CA 1
ATOM 651 C C . PHE A 1 87 ? -4.157 0.478 2.045 1.00 98.75 87 PHE A C 1
ATOM 653 O O . PHE A 1 87 ? -3.119 0.214 2.652 1.00 98.75 87 PHE A O 1
ATOM 660 N N . VAL A 1 88 ? -4.181 0.885 0.781 1.00 98.81 88 VAL A N 1
ATOM 661 C CA . VAL A 1 88 ? -3.012 1.128 -0.070 1.00 98.81 88 VAL A CA 1
ATOM 662 C C . VAL A 1 88 ? -3.124 2.510 -0.709 1.00 98.81 88 VAL A C 1
ATOM 664 O O . VAL A 1 88 ? -4.218 3.079 -0.766 1.00 98.81 88 VAL A O 1
ATOM 667 N N . ARG A 1 89 ? -2.008 3.057 -1.181 1.00 98.62 89 ARG A N 1
ATOM 668 C CA . ARG A 1 89 ? -1.969 4.330 -1.910 1.00 98.62 89 ARG A CA 1
ATOM 669 C C . ARG A 1 89 ? -2.142 4.086 -3.406 1.00 98.62 89 ARG A C 1
ATOM 671 O O . ARG A 1 89 ? -1.667 3.078 -3.925 1.00 98.62 89 ARG A O 1
ATOM 678 N N . ASP A 1 90 ? -2.829 4.990 -4.094 1.00 98.62 90 ASP A N 1
ATOM 679 C CA . ASP A 1 90 ? -2.795 5.044 -5.554 1.00 98.62 90 ASP A CA 1
ATOM 680 C C . ASP A 1 90 ? -1.408 5.479 -6.041 1.00 98.62 90 ASP A C 1
ATOM 682 O O . ASP A 1 90 ? -0.825 6.422 -5.505 1.00 98.62 90 ASP A O 1
ATOM 686 N N . TYR A 1 91 ? -0.891 4.820 -7.075 1.00 98.31 91 TYR A N 1
ATOM 687 C CA . TYR A 1 91 ? 0.437 5.099 -7.612 1.00 98.31 91 TYR A CA 1
ATOM 688 C C . TYR A 1 91 ? 0.559 6.472 -8.300 1.00 98.31 91 TYR A C 1
ATOM 690 O O . TYR A 1 91 ? 1.666 6.995 -8.413 1.00 98.31 91 TYR A O 1
ATOM 698 N N . HIS A 1 92 ? -0.548 7.074 -8.751 1.00 95.75 92 HIS A N 1
ATOM 699 C CA . HIS A 1 92 ? -0.545 8.357 -9.456 1.00 95.75 92 HIS A CA 1
ATOM 700 C C . HIS A 1 92 ? -0.951 9.538 -8.568 1.00 95.75 92 HIS A C 1
ATOM 702 O O . HIS A 1 92 ? -0.261 10.558 -8.575 1.00 95.75 92 HIS A O 1
ATOM 708 N N . ASP A 1 93 ? -2.068 9.436 -7.839 1.00 96.06 93 ASP A N 1
ATOM 709 C CA . ASP A 1 93 ? -2.633 10.550 -7.057 1.00 96.06 93 ASP A CA 1
ATOM 710 C C . ASP A 1 93 ? -2.443 10.435 -5.536 1.00 96.06 93 ASP A C 1
ATOM 712 O O . ASP A 1 93 ? -2.794 11.361 -4.798 1.00 96.06 93 ASP A O 1
ATOM 716 N N . LEU A 1 94 ? -1.832 9.339 -5.070 1.00 98.00 94 LEU A N 1
ATOM 717 C CA . LEU A 1 94 ? -1.594 9.029 -3.657 1.00 98.00 94 LEU A CA 1
ATOM 718 C C . LEU A 1 94 ? -2.889 8.911 -2.820 1.00 98.00 94 LEU A C 1
ATOM 720 O O . LEU A 1 94 ? -2.866 8.952 -1.586 1.00 98.00 94 LEU A O 1
ATOM 724 N N . GLY A 1 95 ? -4.047 8.743 -3.458 1.00 98.19 95 GLY A N 1
ATOM 725 C CA . GLY A 1 95 ? -5.324 8.524 -2.794 1.00 98.19 95 GLY A CA 1
ATOM 726 C C . GLY A 1 95 ? -5.326 7.239 -1.965 1.00 98.19 95 GLY A C 1
ATOM 727 O O . GLY A 1 95 ? -4.789 6.213 -2.374 1.00 98.19 95 GLY A O 1
ATOM 728 N N . TRP A 1 96 ? -5.954 7.271 -0.787 1.00 98.38 96 TRP A N 1
ATOM 729 C CA . TRP A 1 96 ? -6.142 6.065 0.023 1.00 98.38 96 TRP A CA 1
ATOM 730 C C . TRP A 1 96 ? -7.250 5.183 -0.561 1.00 98.38 96 TRP A C 1
ATOM 732 O O . TRP A 1 96 ? -8.437 5.515 -0.493 1.00 98.38 96 TRP A O 1
ATOM 742 N N . ILE A 1 97 ? -6.864 4.024 -1.086 1.00 98.44 97 ILE A N 1
ATOM 743 C CA . ILE A 1 97 ? -7.756 2.999 -1.627 1.00 98.44 97 ILE A CA 1
ATOM 744 C C . ILE A 1 97 ? -7.895 1.890 -0.585 1.00 98.44 97 ILE A C 1
ATOM 746 O O . ILE A 1 97 ? -6.925 1.494 0.059 1.00 98.44 97 ILE A O 1
ATOM 750 N N . LYS A 1 98 ? -9.101 1.344 -0.423 1.00 98.25 98 LYS A N 1
ATOM 751 C CA . LYS A 1 98 ? -9.292 0.107 0.345 1.00 98.25 98 LYS A CA 1
ATOM 752 C C . LYS A 1 98 ? -8.639 -1.061 -0.394 1.00 98.25 98 LYS A C 1
ATOM 754 O O . LYS A 1 98 ? -8.902 -1.214 -1.585 1.00 98.25 98 LYS A O 1
ATOM 759 N N . LEU A 1 9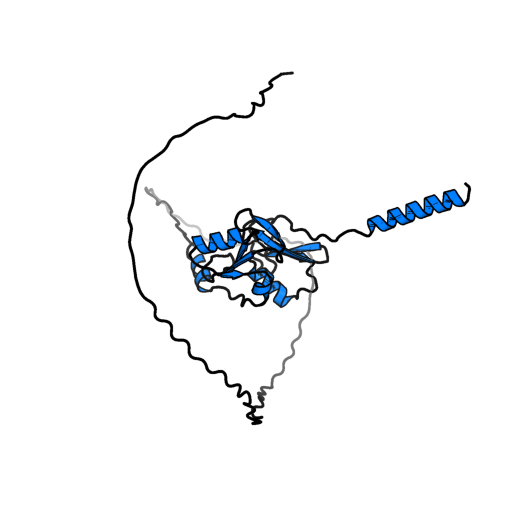9 ? -7.845 -1.880 0.298 1.00 98.06 99 LEU A N 1
ATOM 760 C CA . LEU A 1 99 ? -7.084 -2.979 -0.312 1.00 98.06 99 LEU A CA 1
ATOM 761 C C . LEU A 1 99 ? -7.967 -3.874 -1.198 1.00 98.06 99 LEU A C 1
ATOM 763 O O . LEU A 1 99 ? -7.619 -4.117 -2.346 1.00 98.06 99 LEU A O 1
ATOM 767 N N . GLU A 1 100 ? -9.162 -4.258 -0.734 1.00 97.06 100 GLU A N 1
ATOM 768 C CA . GLU A 1 100 ? -10.084 -5.133 -1.477 1.00 97.06 100 GLU A CA 1
ATOM 769 C C . GLU A 1 100 ? -10.709 -4.504 -2.740 1.00 97.06 100 GLU A C 1
ATOM 771 O O . GLU A 1 100 ? -11.499 -5.143 -3.434 1.00 97.06 100 GLU A O 1
ATOM 776 N N . LYS A 1 101 ? -10.397 -3.237 -3.030 1.00 97.94 101 LYS A N 1
ATOM 777 C CA . LYS A 1 101 ? -10.880 -2.481 -4.197 1.00 97.94 101 LYS A CA 1
ATOM 778 C C . LYS A 1 101 ? -9.764 -1.995 -5.115 1.00 97.94 101 LYS A C 1
ATOM 780 O O . LYS A 1 101 ? -10.073 -1.432 -6.163 1.00 97.94 101 LYS A O 1
ATOM 785 N N . ALA A 1 102 ? -8.509 -2.155 -4.706 1.00 98.38 102 ALA A N 1
ATOM 786 C CA . ALA A 1 102 ? -7.363 -1.762 -5.502 1.00 98.38 102 ALA A CA 1
ATOM 787 C C . ALA A 1 102 ? -7.072 -2.800 -6.595 1.00 98.38 102 ALA A C 1
ATOM 789 O O . ALA A 1 102 ? -7.412 -3.981 -6.488 1.00 98.38 102 ALA A O 1
ATOM 790 N N . TYR A 1 103 ? -6.416 -2.331 -7.649 1.00 98.69 103 TYR A N 1
ATOM 791 C CA . TYR A 1 103 ? -5.742 -3.169 -8.628 1.00 98.69 103 TYR A CA 1
ATOM 792 C C . TYR A 1 103 ? -4.248 -3.055 -8.383 1.00 98.69 103 TYR A C 1
ATOM 794 O O . TYR A 1 103 ? -3.751 -1.977 -8.069 1.00 98.69 103 TYR A O 1
ATOM 802 N N . HIS A 1 104 ? -3.526 -4.153 -8.532 1.00 98.69 104 HIS A N 1
ATOM 803 C CA . HIS A 1 104 ? -2.097 -4.198 -8.270 1.00 98.69 104 HIS A CA 1
ATOM 804 C C . HIS A 1 104 ? -1.346 -4.586 -9.535 1.00 98.69 104 HIS A C 1
ATOM 806 O O . HIS A 1 104 ? -1.854 -5.347 -10.359 1.00 98.69 104 HIS A O 1
ATOM 812 N N . VAL A 1 105 ? -0.125 -4.086 -9.683 1.00 98.62 105 VAL A N 1
ATOM 813 C CA . VAL A 1 105 ? 0.803 -4.542 -10.716 1.00 98.62 105 VAL A CA 1
ATOM 814 C C . VAL A 1 105 ? 2.059 -5.052 -10.030 1.00 98.62 105 VAL A C 1
ATOM 816 O O . VAL A 1 105 ? 2.664 -4.332 -9.239 1.00 98.62 105 VAL A O 1
ATOM 819 N N . TYR A 1 106 ? 2.443 -6.289 -10.337 1.00 98.44 106 TYR A N 1
ATOM 820 C CA . TYR A 1 106 ? 3.661 -6.908 -9.822 1.00 98.44 106 TYR A CA 1
ATOM 821 C C . TYR A 1 106 ? 4.660 -7.212 -10.926 1.00 98.44 106 TYR A C 1
ATOM 823 O O . TYR A 1 106 ? 4.316 -7.821 -11.937 1.00 98.44 106 TYR A O 1
ATOM 831 N N . ASP A 1 107 ? 5.913 -6.863 -10.675 1.00 97.75 107 ASP A N 1
ATOM 832 C CA . ASP A 1 107 ? 7.081 -7.393 -11.363 1.00 97.75 107 ASP A CA 1
ATOM 833 C C . ASP A 1 107 ? 8.229 -7.403 -10.354 1.00 97.75 107 ASP A C 1
ATOM 835 O O . ASP A 1 107 ? 8.489 -6.387 -9.706 1.00 97.75 107 ASP A O 1
ATOM 839 N N . ALA A 1 108 ? 8.964 -8.512 -10.248 1.00 95.69 108 ALA A N 1
ATOM 840 C CA . ALA A 1 108 ? 10.119 -8.598 -9.353 1.00 95.69 108 ALA A CA 1
ATOM 841 C C . ALA A 1 108 ? 11.197 -7.533 -9.653 1.00 95.69 108 ALA A C 1
ATOM 843 O O . ALA A 1 108 ? 12.073 -7.303 -8.825 1.00 95.69 108 ALA A O 1
ATOM 844 N N . SER A 1 109 ? 11.159 -6.888 -10.827 1.00 95.56 109 SER A N 1
ATOM 845 C CA . SER A 1 109 ? 12.045 -5.793 -11.231 1.00 95.56 109 SER A CA 1
ATOM 846 C C . SER A 1 109 ? 11.476 -4.373 -11.020 1.00 95.56 109 SER A C 1
ATOM 848 O O . SER A 1 109 ? 12.122 -3.404 -11.436 1.00 95.56 109 SER A O 1
ATOM 850 N N . PHE A 1 110 ? 10.308 -4.199 -10.387 1.00 96.75 110 PHE A N 1
ATOM 851 C CA . PHE A 1 110 ? 9.857 -2.883 -9.908 1.00 96.75 110 PHE A CA 1
ATOM 852 C C . PHE A 1 110 ? 10.525 -2.522 -8.579 1.00 96.75 110 PHE A C 1
ATOM 854 O O . PHE A 1 110 ? 10.581 -3.325 -7.653 1.00 96.75 110 PHE A O 1
ATOM 861 N N . ARG A 1 111 ? 11.020 -1.285 -8.480 1.00 95.44 111 ARG A N 1
ATOM 862 C CA . ARG A 1 111 ? 11.612 -0.769 -7.244 1.00 95.44 111 ARG A CA 1
ATOM 863 C C . ARG A 1 111 ? 10.505 -0.340 -6.285 1.00 95.44 111 ARG A C 1
ATOM 865 O O . ARG A 1 111 ? 9.709 0.530 -6.621 1.00 95.44 111 ARG A O 1
ATOM 872 N N . THR A 1 112 ? 10.503 -0.934 -5.100 1.00 96.88 112 THR A N 1
ATOM 873 C CA . THR A 1 112 ? 9.701 -0.536 -3.935 1.00 96.88 112 THR A CA 1
ATOM 874 C C . THR A 1 112 ? 10.625 -0.508 -2.708 1.00 96.88 112 THR A C 1
ATOM 876 O O . THR A 1 112 ? 11.689 -1.137 -2.771 1.00 96.88 112 THR A O 1
ATOM 879 N N . PRO A 1 113 ? 10.288 0.198 -1.610 1.00 96.81 113 PRO A N 1
ATOM 880 C CA . PRO A 1 113 ? 11.197 0.406 -0.477 1.00 96.81 113 PRO A CA 1
ATOM 881 C C . PRO A 1 113 ? 11.777 -0.881 0.116 1.00 96.81 113 PRO A C 1
ATOM 883 O O . PRO A 1 113 ? 12.942 -0.900 0.507 1.00 96.81 113 PRO A O 1
ATOM 886 N N . MET A 1 114 ? 11.004 -1.973 0.105 1.00 96.81 114 MET A N 1
ATOM 887 C CA . MET A 1 114 ? 11.422 -3.277 0.627 1.00 96.81 114 MET A CA 1
ATOM 888 C C . MET A 1 114 ? 11.575 -4.353 -0.463 1.00 96.81 114 MET A C 1
ATOM 890 O O . MET A 1 114 ? 11.661 -5.542 -0.152 1.00 96.81 114 MET A O 1
ATOM 894 N N . ALA A 1 115 ? 11.653 -3.935 -1.732 1.00 96.88 115 ALA A N 1
ATOM 895 C CA . ALA A 1 115 ? 11.896 -4.766 -2.915 1.00 96.88 115 ALA A CA 1
ATOM 896 C C . ALA A 1 115 ? 10.901 -5.928 -3.129 1.00 96.88 115 ALA A C 1
ATOM 898 O O . ALA A 1 115 ? 11.271 -6.974 -3.667 1.00 96.88 115 ALA A O 1
ATOM 899 N N . TYR A 1 116 ? 9.634 -5.751 -2.738 1.00 97.44 116 TYR A N 1
ATOM 900 C CA . TYR A 1 116 ? 8.550 -6.693 -3.056 1.00 97.44 116 TYR A CA 1
ATOM 901 C C . TYR A 1 116 ? 7.951 -6.479 -4.456 1.00 97.44 116 TYR A C 1
ATOM 903 O O . TYR A 1 116 ? 7.287 -7.372 -4.973 1.00 97.44 116 TYR A O 1
ATOM 911 N N . GLY A 1 117 ? 8.186 -5.327 -5.097 1.00 97.69 117 GLY A N 1
ATOM 912 C CA . GLY A 1 117 ? 7.867 -5.128 -6.516 1.00 97.69 117 GLY A CA 1
ATOM 913 C C . GLY A 1 117 ? 6.374 -5.028 -6.850 1.00 97.69 117 GLY A C 1
ATOM 914 O O . GLY A 1 117 ? 5.991 -5.284 -7.990 1.00 97.69 117 GLY A O 1
ATOM 915 N N . VAL A 1 118 ? 5.527 -4.672 -5.877 1.00 98.56 118 VAL A N 1
ATOM 916 C CA . VAL A 1 118 ? 4.075 -4.490 -6.050 1.00 98.56 118 VAL A CA 1
ATOM 917 C C . VAL A 1 118 ? 3.713 -3.003 -5.982 1.00 98.56 118 VAL A C 1
ATOM 919 O O . VAL A 1 118 ? 4.066 -2.313 -5.028 1.00 98.56 118 VAL A O 1
ATOM 922 N N . LEU A 1 119 ? 2.963 -2.523 -6.975 1.00 98.56 119 LEU A N 1
ATOM 923 C CA . LEU A 1 119 ? 2.405 -1.167 -7.052 1.00 98.56 119 LEU A CA 1
ATOM 924 C C . LEU A 1 119 ? 0.871 -1.236 -7.067 1.00 98.56 119 LEU A C 1
ATOM 926 O O . LEU A 1 119 ? 0.316 -2.232 -7.530 1.00 98.56 119 LEU A O 1
ATOM 930 N N . SER A 1 120 ? 0.183 -0.208 -6.562 1.00 98.62 120 SER A N 1
ATOM 931 C CA . SER A 1 120 ? -1.278 -0.218 -6.360 1.00 98.62 120 SER A CA 1
ATOM 932 C C . SER A 1 120 ? -1.977 0.934 -7.087 1.00 98.62 120 SER A C 1
ATOM 934 O O . SER A 1 120 ? -1.451 2.036 -7.157 1.00 98.62 120 SER A O 1
ATOM 936 N N . PHE A 1 121 ? -3.170 0.680 -7.621 1.00 98.75 121 PHE A N 1
ATOM 937 C CA . PHE A 1 121 ? -3.913 1.590 -8.493 1.00 98.75 121 PHE A CA 1
ATOM 938 C C . PHE A 1 121 ? -5.405 1.591 -8.143 1.00 98.75 121 PHE A C 1
ATOM 940 O O . PHE A 1 121 ? -6.012 0.540 -7.909 1.00 98.75 121 PHE A O 1
ATOM 947 N N . ALA A 1 122 ? -6.026 2.768 -8.161 1.00 98.25 122 ALA A N 1
ATOM 948 C CA . ALA A 1 122 ? -7.451 2.960 -7.902 1.00 98.25 122 ALA A CA 1
ATOM 949 C C . ALA A 1 122 ? -8.327 2.432 -9.048 1.00 98.25 122 ALA A C 1
ATOM 951 O O . ALA A 1 122 ? -9.489 2.074 -8.833 1.00 98.25 122 ALA A O 1
ATOM 952 N N . SER A 1 123 ? -7.783 2.371 -10.267 1.00 98.19 123 SER A N 1
ATOM 953 C CA . SER A 1 123 ? -8.482 1.879 -11.449 1.00 98.19 123 SER A CA 1
ATOM 954 C C . SER A 1 123 ? -7.687 0.806 -12.189 1.00 98.19 123 SER A C 1
ATOM 956 O O . SER A 1 123 ? -6.464 0.859 -12.326 1.00 98.19 123 SER A O 1
ATOM 958 N N . LYS A 1 124 ? -8.426 -0.164 -12.734 1.00 98.44 124 LYS A N 1
ATOM 959 C CA . LYS A 1 124 ? -7.871 -1.206 -13.597 1.00 98.44 124 LYS A CA 1
ATOM 960 C C . LYS A 1 124 ? -7.227 -0.627 -14.861 1.00 98.44 124 LYS A C 1
ATOM 962 O O . LYS A 1 124 ? -6.216 -1.149 -15.313 1.00 98.44 124 LYS A O 1
ATOM 967 N N . SER A 1 125 ? -7.804 0.443 -15.413 1.00 98.50 125 SER A N 1
ATOM 968 C CA . SER A 1 125 ? -7.308 1.062 -16.645 1.00 98.50 125 SER A CA 1
ATOM 969 C C . SER A 1 125 ? -5.932 1.694 -16.449 1.00 98.50 125 SER A C 1
ATOM 971 O O . SER A 1 125 ? -5.127 1.662 -17.373 1.00 98.50 125 SER A O 1
ATOM 973 N N . ASP A 1 126 ? -5.662 2.248 -15.266 1.00 98.38 126 ASP A N 1
ATOM 974 C CA . ASP A 1 126 ? -4.367 2.851 -14.941 1.00 98.38 126 ASP A CA 1
ATOM 975 C C . ASP A 1 126 ? -3.302 1.771 -14.721 1.00 98.38 126 ASP A C 1
ATOM 977 O O . ASP A 1 126 ? -2.206 1.873 -15.265 1.00 98.38 126 ASP A O 1
ATOM 981 N N . ALA A 1 127 ? -3.658 0.679 -14.036 1.00 98.56 127 ALA A N 1
ATOM 982 C CA . ALA A 1 127 ? -2.798 -0.496 -13.896 1.00 98.56 127 ALA A CA 1
ATOM 983 C C . ALA A 1 127 ? -2.454 -1.140 -15.259 1.00 98.56 127 ALA A C 1
ATOM 985 O O . ALA A 1 127 ? -1.295 -1.455 -15.529 1.00 98.56 127 ALA A O 1
ATOM 986 N N . GLU A 1 128 ? -3.439 -1.305 -16.151 1.00 98.56 128 GLU A N 1
ATOM 987 C CA . GLU A 1 128 ? -3.227 -1.829 -17.510 1.00 98.56 128 GLU A CA 1
ATOM 988 C C . GLU A 1 128 ? -2.403 -0.868 -18.387 1.00 98.56 128 GLU A C 1
ATOM 990 O O . GLU A 1 128 ? -1.547 -1.321 -19.150 1.00 98.56 128 GLU A O 1
ATOM 995 N N . ALA A 1 129 ? -2.601 0.449 -18.254 1.00 98.62 129 ALA A N 1
ATOM 996 C CA . ALA A 1 129 ? -1.789 1.456 -18.937 1.00 98.62 129 ALA A CA 1
ATOM 997 C C . ALA A 1 129 ? -0.332 1.442 -18.449 1.00 98.62 129 ALA A C 1
ATOM 999 O O . ALA A 1 129 ? 0.583 1.459 -19.272 1.00 98.62 129 ALA A O 1
ATOM 1000 N N . PHE A 1 130 ? -0.110 1.326 -17.138 1.00 98.56 130 PHE A N 1
ATOM 1001 C CA . PHE A 1 130 ? 1.221 1.212 -16.547 1.00 98.56 130 PHE A CA 1
ATOM 1002 C C . PHE A 1 130 ? 1.958 -0.047 -17.031 1.00 98.56 130 PHE A C 1
ATOM 1004 O O . PHE A 1 130 ? 3.110 0.046 -17.448 1.00 98.56 130 PHE A O 1
ATOM 1011 N N . ILE A 1 131 ? 1.295 -1.211 -17.076 1.00 98.69 131 ILE A N 1
ATOM 1012 C CA . ILE A 1 131 ? 1.870 -2.444 -17.656 1.00 98.69 131 ILE A CA 1
ATOM 1013 C C . ILE A 1 131 ? 2.288 -2.222 -19.117 1.00 98.69 131 ILE A C 1
ATOM 1015 O O . ILE A 1 131 ? 3.379 -2.629 -19.524 1.00 98.69 131 ILE A O 1
ATOM 1019 N N . ALA A 1 132 ? 1.441 -1.559 -19.911 1.00 98.50 132 ALA A N 1
ATOM 1020 C CA . ALA A 1 132 ? 1.725 -1.272 -21.314 1.00 98.50 132 ALA A CA 1
ATOM 1021 C C . ALA A 1 132 ? 2.891 -0.280 -21.501 1.00 98.50 132 ALA A C 1
ATOM 1023 O O . ALA A 1 132 ? 3.680 -0.448 -22.431 1.00 98.50 132 ALA A O 1
ATOM 1024 N N . GLU A 1 133 ? 3.028 0.717 -20.623 1.00 98.25 133 GLU A N 1
ATOM 1025 C CA . GLU A 1 133 ? 4.136 1.682 -20.628 1.00 98.25 133 GLU A CA 1
ATOM 1026 C C . GLU A 1 133 ? 5.464 1.038 -20.205 1.00 98.25 133 GLU A C 1
ATOM 1028 O O . GLU A 1 133 ? 6.486 1.227 -20.864 1.00 98.25 133 GLU A O 1
ATOM 1033 N N . GLN A 1 134 ? 5.453 0.243 -19.132 1.00 97.94 134 GLN A N 1
ATOM 1034 C CA . GLN A 1 134 ? 6.645 -0.440 -18.621 1.00 97.94 134 GLN A CA 1
ATOM 1035 C C . GLN A 1 134 ? 7.062 -1.642 -19.485 1.00 97.94 134 GLN A C 1
ATOM 1037 O O . GLN A 1 134 ? 8.195 -2.116 -19.376 1.00 97.94 134 GLN A O 1
ATOM 1042 N N . GLY A 1 135 ? 6.154 -2.164 -20.318 1.00 98.25 135 GLY A N 1
ATOM 1043 C CA . GLY A 1 135 ? 6.359 -3.364 -21.133 1.00 98.25 135 GLY A CA 1
ATOM 1044 C C . GLY A 1 135 ? 6.508 -4.654 -20.317 1.00 98.25 135 GLY A C 1
ATOM 1045 O O . GLY A 1 135 ? 7.017 -5.648 -20.838 1.00 98.25 135 GLY A O 1
ATOM 1046 N N . LYS A 1 136 ? 6.118 -4.630 -19.036 1.00 97.75 136 LYS A N 1
ATOM 1047 C CA . LYS A 1 136 ? 6.306 -5.707 -18.055 1.00 97.75 136 LYS A CA 1
ATOM 1048 C C . LYS A 1 136 ? 5.303 -5.591 -16.902 1.00 97.75 136 LYS A C 1
ATOM 1050 O O . LYS A 1 136 ? 4.603 -4.587 -16.776 1.00 97.75 136 LYS A O 1
ATOM 1055 N N . GLY A 1 137 ? 5.298 -6.596 -16.035 1.00 97.81 137 GLY A N 1
ATOM 1056 C CA . GLY A 1 137 ? 4.402 -6.697 -14.892 1.00 97.81 137 GLY A CA 1
ATOM 1057 C C . GLY A 1 137 ? 3.079 -7.412 -15.169 1.00 97.81 137 GLY A C 1
ATOM 1058 O O . GLY A 1 137 ? 2.619 -7.534 -16.304 1.00 97.81 137 GLY A O 1
ATOM 1059 N N . VAL A 1 138 ? 2.486 -7.921 -14.092 1.00 98.19 138 VAL A N 1
ATOM 1060 C CA . VAL A 1 138 ? 1.263 -8.729 -14.079 1.00 98.19 138 VAL A CA 1
ATOM 1061 C C . VAL A 1 138 ? 0.194 -8.003 -13.270 1.00 98.19 138 VAL A C 1
ATOM 1063 O O . VAL A 1 138 ? 0.444 -7.606 -12.132 1.00 98.19 138 VAL A O 1
ATOM 1066 N N . LEU A 1 139 ? -0.996 -7.846 -13.856 1.00 98.44 139 LEU A N 1
ATOM 1067 C CA . LEU A 1 139 ? -2.172 -7.312 -13.170 1.00 98.44 139 LEU A CA 1
ATOM 1068 C C . LEU A 1 139 ? -2.690 -8.331 -12.146 1.00 98.44 139 LEU A C 1
ATOM 1070 O O . LEU A 1 139 ? -2.911 -9.491 -12.490 1.00 98.44 139 LEU A O 1
ATOM 1074 N N . MET A 1 140 ? -2.938 -7.875 -10.924 1.00 98.31 140 MET A N 1
ATOM 1075 C CA . MET A 1 140 ? -3.441 -8.667 -9.805 1.00 98.31 140 MET A CA 1
ATOM 1076 C C . MET A 1 140 ? -4.548 -7.920 -9.053 1.00 98.31 140 MET A C 1
ATOM 1078 O O . MET A 1 140 ? -4.643 -6.691 -9.084 1.00 98.31 140 MET A O 1
ATOM 1082 N N . THR A 1 141 ? -5.385 -8.675 -8.357 1.00 97.62 141 THR A N 1
ATOM 1083 C CA . THR A 1 141 ? -6.400 -8.206 -7.409 1.00 97.62 141 THR A CA 1
ATOM 1084 C C . THR A 1 141 ? -5.989 -8.546 -5.972 1.00 97.62 141 THR A C 1
ATOM 1086 O O . THR A 1 141 ? -5.000 -9.245 -5.749 1.00 97.62 141 THR A O 1
ATOM 1089 N N . ALA A 1 142 ? -6.748 -8.078 -4.979 1.00 94.38 142 ALA A N 1
ATOM 1090 C CA . ALA A 1 142 ? -6.506 -8.426 -3.576 1.00 94.38 142 ALA A CA 1
ATOM 1091 C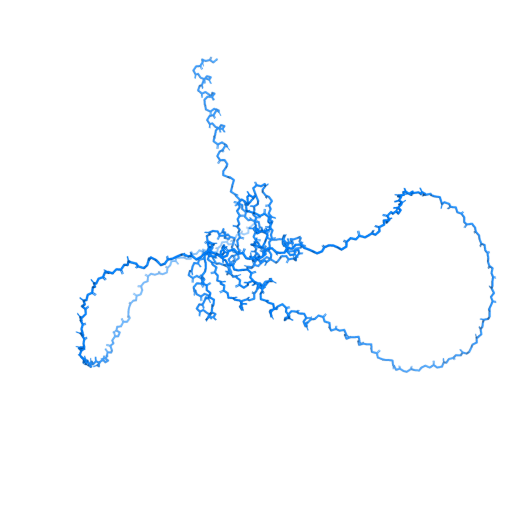 C . ALA A 1 142 ? -6.580 -9.944 -3.293 1.00 94.38 142 ALA A C 1
ATOM 1093 O O . ALA A 1 142 ? -5.846 -10.438 -2.436 1.00 94.38 142 ALA A O 1
ATOM 1094 N N . ASP A 1 143 ? -7.411 -10.687 -4.035 1.00 94.62 143 ASP A N 1
ATOM 1095 C CA . ASP A 1 143 ? -7.495 -12.148 -3.917 1.00 94.62 143 ASP A CA 1
ATOM 1096 C C . ASP A 1 143 ? -6.195 -12.810 -4.412 1.00 94.62 143 ASP A C 1
ATOM 1098 O O . ASP A 1 143 ? -5.654 -13.689 -3.739 1.00 94.62 143 ASP A O 1
ATOM 1102 N N . ASP A 1 144 ? -5.636 -12.338 -5.533 1.00 96.75 144 ASP A N 1
ATOM 1103 C CA . ASP A 1 144 ? -4.370 -12.845 -6.089 1.00 96.75 144 ASP A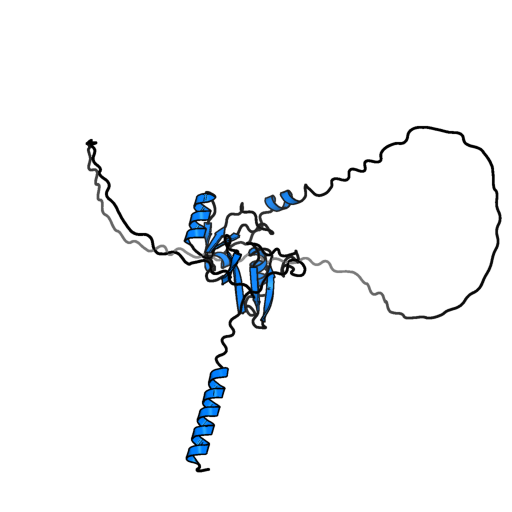 CA 1
ATOM 1104 C C . ASP A 1 144 ? -3.183 -12.591 -5.139 1.00 96.75 144 ASP A C 1
ATOM 1106 O O . ASP A 1 144 ? -2.310 -13.447 -4.982 1.00 96.75 144 ASP A O 1
ATOM 1110 N N . LEU A 1 145 ? -3.179 -11.447 -4.440 1.00 94.88 145 LEU A N 1
ATOM 1111 C CA . LEU A 1 145 ? -2.164 -11.104 -3.436 1.00 94.88 145 LEU A CA 1
ATOM 1112 C C . LEU A 1 145 ? -2.117 -12.082 -2.249 1.00 94.88 145 LEU A C 1
ATOM 1114 O O . LEU A 1 145 ? -1.051 -12.279 -1.662 1.00 94.88 145 LEU A O 1
ATOM 1118 N N . SER A 1 146 ? -3.238 -12.719 -1.897 1.00 87.88 146 SER A N 1
ATOM 1119 C CA . SER A 1 146 ? -3.276 -13.712 -0.811 1.00 87.88 146 SER A CA 1
ATOM 1120 C C . SER A 1 146 ? -2.498 -14.995 -1.138 1.00 87.88 146 SER A C 1
ATOM 1122 O O . SER A 1 146 ? -1.988 -15.652 -0.233 1.00 87.88 146 SER A O 1
ATOM 1124 N N . GLY A 1 147 ? -2.372 -15.330 -2.428 1.00 88.44 147 GLY A N 1
ATOM 1125 C CA . GLY A 1 147 ? -1.592 -16.464 -2.931 1.00 88.44 147 GLY A CA 1
ATOM 1126 C C . GLY A 1 147 ? -0.187 -16.095 -3.418 1.00 88.44 147 GLY A C 1
ATOM 1127 O O . GLY A 1 147 ? 0.519 -16.959 -3.941 1.00 88.44 147 GLY A O 1
ATOM 1128 N N . HIS A 1 148 ? 0.217 -14.829 -3.290 1.00 93.88 148 HIS A N 1
ATOM 1129 C CA . HIS A 1 148 ? 1.523 -14.346 -3.731 1.00 93.88 148 HIS A CA 1
ATOM 1130 C C . HIS A 1 148 ? 2.654 -14.816 -2.792 1.00 93.88 148 HIS A C 1
ATOM 1132 O O . HIS A 1 148 ? 2.447 -14.988 -1.592 1.00 93.88 148 HIS A O 1
ATOM 1138 N N . SER A 1 149 ? 3.864 -15.036 -3.325 1.00 90.31 149 SER A N 1
ATOM 1139 C CA . SER A 1 149 ? 4.987 -15.602 -2.552 1.00 90.31 149 SER A CA 1
ATOM 1140 C C . SER A 1 149 ? 5.669 -14.607 -1.609 1.00 90.31 149 SER A C 1
ATOM 1142 O O . SER A 1 149 ? 6.350 -15.034 -0.679 1.00 90.31 149 SER A O 1
ATOM 1144 N N . TRP A 1 150 ? 5.496 -13.299 -1.841 1.00 94.31 150 TRP A N 1
ATOM 1145 C CA . TRP A 1 150 ? 6.093 -12.216 -1.048 1.00 94.31 150 TRP A CA 1
ATOM 1146 C C . TRP A 1 150 ? 7.622 -12.339 -0.897 1.00 94.31 150 TRP A C 1
ATOM 1148 O O . TRP A 1 150 ? 8.208 -12.009 0.135 1.00 94.31 150 TRP A O 1
ATOM 1158 N N . GLU A 1 151 ? 8.296 -12.808 -1.947 1.00 91.00 151 GLU A N 1
ATOM 1159 C CA . GLU A 1 151 ? 9.755 -12.876 -1.988 1.00 91.00 151 GLU A CA 1
ATOM 1160 C C . GLU A 1 151 ? 10.351 -11.501 -2.320 1.00 91.00 151 GLU A C 1
ATOM 1162 O O . GLU A 1 151 ? 10.084 -10.929 -3.375 1.00 91.00 151 GLU A O 1
ATOM 1167 N N . ARG A 1 152 ? 11.200 -10.978 -1.426 1.00 92.06 152 ARG A N 1
ATOM 1168 C CA . ARG A 1 152 ? 11.958 -9.742 -1.673 1.00 92.06 152 ARG A CA 1
ATOM 1169 C C . ARG A 1 152 ? 13.068 -9.985 -2.691 1.00 92.06 152 ARG A C 1
ATOM 1171 O O . ARG A 1 152 ? 13.880 -10.899 -2.506 1.00 92.06 152 ARG A O 1
ATOM 1178 N N . ASN A 1 153 ? 13.167 -9.128 -3.704 1.00 90.62 153 ASN A N 1
ATOM 1179 C CA . ASN A 1 153 ? 14.271 -9.153 -4.655 1.00 90.62 153 ASN A CA 1
ATOM 1180 C C . ASN A 1 153 ? 15.576 -8.707 -3.969 1.00 90.62 153 ASN A C 1
ATOM 1182 O O . ASN A 1 153 ? 15.759 -7.535 -3.639 1.00 90.62 153 ASN A O 1
ATOM 1186 N N . ARG A 1 154 ? 16.494 -9.656 -3.754 1.00 84.25 154 ARG A N 1
ATOM 1187 C CA . ARG A 1 154 ? 17.769 -9.413 -3.059 1.00 84.25 154 ARG A CA 1
ATOM 1188 C C . ARG A 1 154 ? 18.737 -8.573 -3.888 1.00 84.25 154 ARG A C 1
ATOM 1190 O O . ARG A 1 154 ? 19.376 -7.689 -3.328 1.00 84.25 154 ARG A O 1
ATOM 1197 N N . ASP A 1 155 ? 18.760 -8.778 -5.202 1.00 81.62 155 ASP A N 1
ATOM 1198 C CA . ASP A 1 155 ? 19.650 -8.084 -6.141 1.00 81.62 155 ASP A CA 1
ATOM 1199 C C . ASP A 1 155 ? 19.378 -6.564 -6.178 1.00 81.62 155 ASP A C 1
ATOM 1201 O O . ASP A 1 155 ? 20.244 -5.775 -6.551 1.00 81.62 155 ASP A O 1
ATOM 1205 N N . MET A 1 156 ? 18.180 -6.122 -5.767 1.00 75.31 156 MET A N 1
ATOM 1206 C CA . MET A 1 156 ? 17.870 -4.695 -5.604 1.00 75.31 156 MET A CA 1
ATOM 1207 C C . MET A 1 156 ? 18.467 -4.069 -4.346 1.00 75.31 156 MET A C 1
ATOM 1209 O O . MET A 1 156 ? 18.789 -2.881 -4.367 1.00 75.31 156 MET A O 1
ATOM 1213 N N . MET A 1 157 ? 18.588 -4.834 -3.260 1.00 62.44 157 MET A N 1
ATOM 1214 C CA . MET A 1 157 ? 19.006 -4.306 -1.958 1.00 62.44 157 MET A CA 1
ATOM 1215 C C . MET A 1 157 ? 20.506 -3.989 -1.937 1.00 62.44 157 MET A C 1
ATOM 1217 O O . MET A 1 157 ? 20.917 -3.010 -1.321 1.00 62.44 157 MET A O 1
ATOM 1221 N N . GLU A 1 158 ? 21.314 -4.756 -2.676 1.00 59.25 158 GLU A N 1
ATOM 1222 C CA . GLU A 1 158 ? 22.763 -4.532 -2.810 1.00 59.25 158 GLU A CA 1
ATOM 1223 C C . GLU A 1 158 ? 23.091 -3.200 -3.522 1.00 59.25 158 GLU A C 1
ATOM 1225 O O . GLU A 1 158 ? 24.147 -2.611 -3.305 1.00 59.25 158 GLU A O 1
ATOM 1230 N N . GLY A 1 159 ? 22.167 -2.674 -4.337 1.00 55.56 159 GLY A N 1
ATOM 1231 C CA . GLY A 1 159 ? 22.366 -1.454 -5.128 1.00 55.56 159 GLY A CA 1
ATOM 1232 C C . GLY A 1 159 ? 22.176 -0.123 -4.386 1.00 55.56 159 GLY A C 1
ATOM 1233 O O . GLY A 1 159 ? 22.349 0.924 -5.011 1.00 55.56 159 GLY A O 1
ATOM 1234 N N . MET A 1 160 ? 21.797 -0.127 -3.101 1.00 54.53 160 MET A N 1
ATOM 1235 C CA . MET A 1 160 ? 21.583 1.101 -2.311 1.00 54.53 160 MET A CA 1
ATOM 1236 C C . MET A 1 160 ? 22.729 1.450 -1.344 1.00 54.53 160 MET A C 1
ATOM 1238 O O . MET A 1 160 ? 22.764 2.572 -0.843 1.00 54.53 160 MET A O 1
ATOM 1242 N N . GLU A 1 161 ? 23.688 0.550 -1.099 1.00 46.19 161 GLU A N 1
ATOM 1243 C CA . GLU A 1 161 ? 24.755 0.776 -0.103 1.00 46.19 161 GLU A CA 1
ATOM 1244 C C . GLU A 1 161 ? 25.978 1.560 -0.643 1.00 46.19 161 GLU A C 1
ATOM 1246 O O . GLU A 1 161 ? 26.748 2.125 0.134 1.00 46.19 161 GLU A O 1
ATOM 1251 N N . GLU A 1 162 ? 26.160 1.672 -1.966 1.00 39.22 162 GLU A N 1
ATOM 1252 C CA . GLU A 1 162 ? 27.396 2.205 -2.584 1.00 39.22 162 GLU A CA 1
ATOM 1253 C C . GLU A 1 162 ? 27.558 3.745 -2.601 1.00 39.22 162 GLU A C 1
ATOM 1255 O O . GLU A 1 162 ? 28.546 4.259 -3.134 1.00 39.22 162 GLU A O 1
ATOM 1260 N N . HIS A 1 163 ? 26.648 4.529 -2.013 1.00 47.69 163 HIS A N 1
ATOM 1261 C CA . HIS A 1 163 ? 26.727 6.006 -2.008 1.00 47.69 163 HIS A CA 1
ATOM 1262 C C . HIS A 1 163 ? 26.727 6.621 -0.593 1.00 47.69 163 HIS A C 1
ATOM 1264 O O . HIS A 1 163 ? 26.074 7.631 -0.339 1.00 47.69 163 HIS A O 1
ATOM 1270 N N . GLY A 1 164 ? 27.488 6.013 0.331 1.00 47.41 164 GLY A N 1
ATOM 1271 C CA . GLY A 1 164 ? 27.490 6.370 1.760 1.00 47.41 164 GLY A CA 1
ATOM 1272 C C . GLY A 1 164 ? 28.715 7.102 2.342 1.00 47.41 164 GLY A C 1
ATOM 1273 O O . GLY A 1 164 ? 28.575 7.724 3.393 1.00 47.41 164 GLY A O 1
ATOM 1274 N N . HIS A 1 165 ? 29.910 7.066 1.725 1.00 48.25 165 HIS A N 1
ATOM 1275 C CA . HIS A 1 165 ? 31.142 7.568 2.376 1.00 48.25 165 HIS A CA 1
ATOM 1276 C C . HIS A 1 165 ? 32.119 8.325 1.455 1.00 48.25 165 HIS A C 1
ATOM 1278 O O . HIS A 1 165 ? 33.167 7.813 1.065 1.00 48.25 165 HIS A O 1
ATOM 1284 N N . GLY A 1 166 ? 31.821 9.601 1.197 1.00 36.12 166 GLY A N 1
ATOM 1285 C CA . GLY A 1 166 ? 32.816 10.593 0.778 1.00 36.12 166 GLY A CA 1
ATOM 1286 C C . GLY A 1 166 ? 33.392 11.316 1.997 1.00 36.12 166 GLY A C 1
ATOM 1287 O O . GLY A 1 166 ? 32.772 12.245 2.503 1.00 36.12 166 GLY A O 1
ATOM 1288 N N . ALA A 1 167 ? 34.552 10.877 2.488 1.00 50.62 167 ALA A N 1
ATOM 1289 C CA . ALA A 1 167 ? 35.298 11.567 3.540 1.00 50.62 167 ALA A CA 1
ATOM 1290 C C . ALA A 1 167 ? 36.519 12.284 2.939 1.00 50.62 167 ALA A C 1
ATOM 1292 O O . ALA A 1 167 ? 37.634 11.764 2.979 1.00 50.62 167 ALA A O 1
ATOM 1293 N N . ASP A 1 168 ? 36.323 13.476 2.373 1.00 45.16 168 ASP A N 1
ATOM 1294 C CA . ASP A 1 168 ? 37.392 14.322 1.837 1.00 45.16 168 ASP A CA 1
ATOM 1295 C C . ASP A 1 168 ? 37.816 15.412 2.833 1.00 45.16 168 ASP A C 1
ATOM 1297 O O . ASP A 1 168 ? 37.456 16.586 2.763 1.00 45.16 168 ASP A O 1
ATOM 1301 N N . GLY A 1 169 ? 38.669 15.012 3.778 1.00 48.09 169 GLY A N 1
ATOM 1302 C CA . GLY A 1 169 ? 39.416 15.956 4.604 1.00 48.09 169 GLY A CA 1
ATOM 1303 C C . GLY A 1 169 ? 40.440 16.736 3.772 1.00 48.09 169 GLY A C 1
ATOM 1304 O O . GLY A 1 169 ? 41.565 16.276 3.590 1.00 48.09 169 GLY A O 1
ATOM 1305 N N . ALA A 1 170 ? 40.078 17.935 3.315 1.00 42.00 170 ALA A N 1
ATOM 1306 C CA . ALA A 1 170 ? 40.986 18.871 2.652 1.00 42.00 170 ALA A CA 1
ATOM 1307 C C . ALA A 1 170 ? 41.509 19.934 3.637 1.00 42.00 170 ALA A C 1
ATOM 1309 O O . ALA A 1 170 ? 41.020 21.064 3.686 1.00 42.00 170 ALA A O 1
ATOM 1310 N N . MET A 1 171 ? 42.526 19.584 4.432 1.00 42.91 171 MET A N 1
ATOM 1311 C CA . MET A 1 171 ? 43.287 20.592 5.178 1.00 42.91 171 MET A CA 1
ATOM 1312 C C . MET A 1 171 ? 44.186 21.371 4.211 1.00 42.91 171 MET A C 1
ATOM 1314 O O . MET A 1 171 ? 45.084 20.800 3.594 1.00 42.91 171 MET A O 1
ATOM 1318 N N . HIS A 1 172 ? 43.950 22.678 4.078 1.00 47.22 172 HIS A N 1
ATOM 1319 C CA . HIS A 1 172 ? 44.847 23.559 3.332 1.00 47.22 172 HIS A CA 1
ATOM 1320 C C . HIS A 1 172 ? 46.159 23.755 4.103 1.00 47.22 172 HIS A C 1
ATOM 1322 O O . HIS A 1 172 ? 46.146 24.136 5.271 1.00 47.22 172 HIS A O 1
ATOM 1328 N N . GLY A 1 173 ? 47.277 23.454 3.437 1.00 36.69 173 GLY A N 1
ATOM 1329 C CA . GLY A 1 173 ? 48.613 23.463 4.030 1.00 36.69 173 GLY A CA 1
ATOM 1330 C C . GLY A 1 173 ? 49.198 24.856 4.270 1.00 36.69 173 GLY A C 1
ATOM 1331 O O . GLY A 1 173 ? 48.812 25.834 3.635 1.00 36.69 173 GLY A O 1
ATOM 1332 N N . GLU A 1 174 ? 50.158 24.894 5.190 1.00 39.94 174 GLU A N 1
ATOM 1333 C CA . GLU A 1 174 ? 50.880 26.079 5.658 1.00 39.94 174 GLU A CA 1
ATOM 1334 C C . GLU A 1 174 ? 51.998 26.525 4.701 1.00 39.94 174 GLU A C 1
ATOM 1336 O O . GLU A 1 174 ? 52.711 25.694 4.131 1.00 39.94 174 GLU A O 1
ATOM 1341 N N . ASP A 1 175 ? 52.256 27.835 4.641 1.00 40.47 175 ASP A N 1
ATOM 1342 C CA . ASP A 1 175 ? 53.521 28.400 4.173 1.00 40.47 175 ASP A CA 1
ATOM 1343 C C . ASP A 1 175 ? 54.048 29.524 5.094 1.00 40.47 175 ASP A C 1
ATOM 1345 O O . ASP A 1 175 ? 53.330 30.445 5.468 1.00 40.47 175 ASP A O 1
ATOM 1349 N N . GLY A 1 176 ? 55.347 29.473 5.430 1.00 36.38 176 GLY A N 1
ATOM 1350 C CA . GLY A 1 176 ? 56.111 30.677 5.805 1.00 36.38 176 GLY A CA 1
ATOM 1351 C C . GLY A 1 176 ? 56.417 30.959 7.289 1.00 36.38 176 GLY A C 1
ATOM 1352 O O . GLY A 1 176 ? 55.926 31.935 7.835 1.00 36.38 176 GLY A O 1
ATOM 1353 N N . ALA A 1 177 ? 57.338 30.177 7.871 1.00 38.31 177 ALA A N 1
ATOM 1354 C CA . ALA A 1 177 ? 58.449 30.593 8.759 1.00 38.31 177 ALA A CA 1
ATOM 1355 C C . ALA A 1 177 ? 58.285 31.737 9.804 1.00 38.31 177 ALA A C 1
ATOM 1357 O O . ALA A 1 177 ? 58.050 32.886 9.447 1.00 38.31 177 ALA A O 1
ATOM 1358 N N . HIS A 1 178 ? 58.699 31.488 11.060 1.00 40.00 178 HIS A N 1
ATOM 1359 C CA . HIS A 1 178 ? 60.022 31.928 11.569 1.00 40.00 178 HIS A CA 1
ATOM 1360 C C . HIS A 1 178 ? 60.320 31.482 13.025 1.00 40.00 178 HIS A C 1
ATOM 1362 O O . HIS A 1 178 ? 59.436 31.458 13.871 1.00 40.00 178 HIS A O 1
ATOM 1368 N N . ASP A 1 179 ? 61.600 31.168 13.264 1.00 35.75 179 ASP A N 1
ATOM 1369 C CA . ASP A 1 179 ? 62.406 31.224 14.505 1.00 35.75 179 ASP A CA 1
ATOM 1370 C C . ASP A 1 179 ? 61.851 30.761 15.871 1.00 35.75 179 ASP A C 1
ATOM 1372 O O . ASP A 1 179 ? 60.958 31.350 16.475 1.00 35.75 179 ASP A O 1
ATOM 1376 N N . GLY A 1 180 ? 62.519 29.740 16.424 1.00 36.62 180 GLY A N 1
ATOM 1377 C CA . GLY A 1 180 ? 62.256 29.189 17.754 1.00 36.62 180 GLY A CA 1
ATOM 1378 C C . GLY A 1 180 ? 62.934 29.899 18.929 1.00 36.62 180 GLY A C 1
ATOM 1379 O O . GLY A 1 180 ? 63.514 30.970 18.784 1.00 36.62 180 GLY A O 1
ATOM 1380 N N . MET A 1 181 ? 62.914 29.233 20.092 1.00 41.59 181 MET A N 1
ATOM 1381 C CA . MET A 1 181 ? 63.963 29.275 21.122 1.00 41.59 181 MET A CA 1
ATOM 1382 C C . MET A 1 181 ? 63.744 28.184 22.189 1.00 41.59 181 MET A C 1
ATOM 1384 O O . MET A 1 181 ? 62.648 27.652 22.347 1.00 41.59 181 MET A O 1
ATOM 1388 N N . ASP A 1 182 ? 64.838 27.827 22.858 1.00 43.06 182 ASP A N 1
ATOM 1389 C CA . ASP A 1 182 ? 64.987 26.756 23.852 1.00 43.06 182 ASP A CA 1
ATOM 1390 C C . ASP A 1 182 ? 64.482 27.144 25.261 1.00 43.06 182 ASP A C 1
ATOM 1392 O O . ASP A 1 182 ? 64.457 28.332 25.586 1.00 43.06 182 ASP A O 1
ATOM 1396 N N . ALA A 1 183 ? 64.150 26.132 26.087 1.00 42.50 183 ALA A N 1
ATOM 1397 C CA . ALA A 1 183 ? 64.585 25.969 27.495 1.00 42.50 183 ALA A CA 1
ATOM 1398 C C . ALA A 1 183 ? 63.527 25.383 28.463 1.00 42.50 183 ALA A C 1
ATOM 1400 O O . ALA A 1 183 ? 62.628 26.084 28.912 1.00 42.50 183 ALA A O 1
ATOM 1401 N N . GLY A 1 184 ? 63.762 24.131 28.889 1.00 33.59 184 GLY A N 1
ATOM 1402 C CA . GLY A 1 184 ? 63.826 23.696 30.302 1.00 33.59 184 GLY A CA 1
ATOM 1403 C C . GLY A 1 184 ? 62.595 23.737 31.236 1.00 33.59 184 GLY A C 1
ATOM 1404 O O . GLY A 1 184 ? 61.827 24.687 31.279 1.00 33.59 184 GLY A O 1
ATOM 1405 N N . GLY A 1 185 ? 62.498 22.737 32.127 1.00 30.94 185 GLY A N 1
ATOM 1406 C CA . GLY A 1 185 ? 61.607 22.792 33.299 1.00 30.94 185 GLY A CA 1
ATOM 1407 C C . GLY A 1 185 ? 61.355 21.435 33.964 1.00 30.94 185 GLY A C 1
ATOM 1408 O O . GLY A 1 185 ? 60.523 20.667 33.496 1.00 30.94 185 GLY A O 1
ATOM 1409 N N . HIS A 1 186 ? 62.067 21.146 35.056 1.00 39.66 186 HIS A N 1
ATOM 1410 C CA . HIS A 1 186 ? 61.922 19.919 35.854 1.00 39.66 186 HIS A CA 1
ATOM 1411 C C . HIS A 1 186 ? 60.834 20.016 36.945 1.00 39.66 186 HIS A C 1
ATOM 1413 O O . HIS A 1 186 ? 60.544 21.103 37.432 1.00 39.66 186 HIS A O 1
ATOM 1419 N N . ASP A 1 187 ? 60.312 18.844 37.331 1.00 37.97 187 ASP A N 1
ATOM 1420 C CA . ASP A 1 187 ? 59.841 18.404 38.664 1.00 37.97 187 ASP A CA 1
ATOM 1421 C C . ASP A 1 187 ? 59.352 19.433 39.721 1.00 37.97 187 ASP A C 1
ATOM 1423 O O . ASP A 1 187 ? 60.141 20.250 40.189 1.00 37.97 187 ASP A O 1
ATOM 1427 N N . ALA A 1 188 ? 58.130 19.245 40.270 1.00 35.22 188 ALA A N 1
ATOM 1428 C CA . ALA A 1 188 ? 57.928 18.961 41.716 1.00 35.22 188 ALA A CA 1
ATOM 1429 C C . ALA A 1 188 ? 56.453 18.821 42.206 1.00 35.22 188 ALA A C 1
ATOM 1431 O O . ALA A 1 188 ? 55.625 19.717 42.098 1.00 35.22 188 ALA A O 1
ATOM 1432 N N . VAL A 1 189 ? 56.229 17.667 42.840 1.00 36.56 189 VAL A N 1
ATOM 1433 C CA . VAL A 1 189 ? 55.267 17.157 43.855 1.00 36.56 189 VAL A CA 1
ATOM 1434 C C . VAL A 1 189 ? 54.516 18.134 44.818 1.00 36.56 189 VAL A C 1
ATOM 1436 O O . VAL A 1 189 ? 55.048 19.165 45.212 1.00 36.56 189 VAL A O 1
ATOM 1439 N N . HIS A 1 190 ? 53.374 17.635 45.353 1.00 37.12 190 HIS A N 1
ATOM 1440 C CA . HIS A 1 190 ? 52.565 18.030 46.549 1.00 37.12 190 HIS A CA 1
ATOM 1441 C C . HIS A 1 190 ? 51.420 19.060 46.342 1.00 37.12 190 HIS A C 1
ATOM 1443 O O . HIS A 1 190 ? 51.605 20.045 45.644 1.00 37.12 190 HIS A O 1
ATOM 1449 N N . GLY A 1 191 ? 50.222 18.942 46.954 1.00 28.59 191 GLY A N 1
ATOM 1450 C CA . GLY A 1 191 ? 49.612 17.858 47.761 1.00 28.59 191 GLY A CA 1
ATOM 1451 C C . GLY A 1 191 ? 48.410 18.323 48.635 1.00 28.59 191 GLY A C 1
ATOM 1452 O O . GLY A 1 191 ? 48.482 19.407 49.200 1.00 28.59 191 GLY A O 1
ATOM 1453 N N . GLY A 1 192 ? 47.362 17.485 48.791 1.00 30.78 192 GLY A N 1
ATOM 1454 C CA . GLY A 1 192 ? 46.205 17.655 49.720 1.00 30.78 192 GLY A CA 1
ATOM 1455 C C . GLY A 1 192 ? 45.139 18.711 49.332 1.00 30.78 192 GLY A C 1
ATOM 1456 O O . GLY A 1 192 ? 45.422 19.582 48.519 1.00 30.78 192 GLY A O 1
ATOM 1457 N N . GLU A 1 193 ? 43.901 18.742 49.862 1.00 30.16 193 GLU A N 1
ATOM 1458 C CA . GLU A 1 193 ? 43.042 17.752 50.565 1.00 30.16 193 GLU A CA 1
ATOM 1459 C C . GLU A 1 193 ? 41.576 18.312 50.668 1.00 30.16 193 GLU A C 1
ATOM 1461 O O . GLU A 1 193 ? 41.331 19.401 50.155 1.00 30.16 193 GLU A O 1
ATOM 1466 N N . ALA A 1 194 ? 40.638 17.622 51.357 1.00 34.53 194 ALA A N 1
ATOM 1467 C CA . ALA A 1 194 ? 39.180 17.910 51.544 1.00 34.53 194 ALA A CA 1
ATOM 1468 C C . ALA A 1 194 ? 38.247 17.556 50.342 1.00 34.53 194 ALA A C 1
ATOM 1470 O O . ALA A 1 194 ? 38.406 18.125 49.270 1.00 34.53 194 ALA A O 1
ATOM 1471 N N . VAL A 1 195 ? 37.285 16.605 50.340 1.00 35.53 195 VAL A N 1
ATOM 1472 C CA . VAL A 1 195 ? 36.382 15.910 51.315 1.00 35.53 195 VAL A CA 1
ATOM 1473 C C . VAL A 1 195 ? 34.989 16.564 51.504 1.00 35.53 195 VAL A C 1
ATOM 1475 O O . VAL A 1 195 ? 34.899 17.572 52.196 1.00 35.53 195 VAL A O 1
ATOM 1478 N N . HIS A 1 196 ? 33.911 15.946 50.960 1.00 34.88 196 HIS A N 1
ATOM 1479 C CA . HIS A 1 196 ? 32.660 15.497 51.652 1.00 34.88 196 HIS A CA 1
ATOM 1480 C C . HIS A 1 196 ? 31.474 15.139 50.700 1.00 34.88 196 HIS A C 1
ATOM 1482 O O . HIS A 1 196 ? 31.235 15.855 49.735 1.00 34.88 196 HIS A O 1
ATOM 1488 N N . GLY A 1 197 ? 30.677 14.100 51.045 1.00 32.31 197 GLY A N 1
ATOM 1489 C CA . GLY A 1 197 ? 29.380 13.712 50.413 1.00 32.31 197 GLY A CA 1
ATOM 1490 C C . GLY A 1 197 ? 29.455 12.417 49.566 1.00 32.31 197 GLY A C 1
ATOM 1491 O O . GLY A 1 197 ? 30.105 12.457 48.531 1.00 32.31 197 GLY A O 1
ATOM 1492 N N . GLN A 1 198 ? 28.945 11.216 49.913 1.00 40.44 198 GLN A N 1
ATOM 1493 C CA . GLN A 1 198 ? 27.696 10.793 50.599 1.00 40.44 198 GLN A CA 1
ATOM 1494 C C . GLN A 1 198 ? 26.450 11.070 49.716 1.00 40.44 198 GLN A C 1
ATOM 1496 O O . GLN A 1 198 ? 26.246 12.231 49.381 1.00 40.44 198 GLN A O 1
ATOM 1501 N N . GLU A 1 199 ? 25.580 10.137 49.277 1.00 39.09 199 GLU A N 1
ATOM 1502 C CA . GLU A 1 199 ? 25.339 8.669 49.447 1.00 39.09 199 GLU A CA 1
ATOM 1503 C C . GLU A 1 199 ? 24.549 8.153 48.189 1.00 39.09 199 GLU A C 1
ATOM 1505 O O . GLU A 1 199 ? 24.112 8.987 47.400 1.00 39.09 199 GLU A O 1
ATOM 1510 N N . GLY A 1 200 ? 24.275 6.867 47.881 1.00 34.22 200 GLY A N 1
ATOM 1511 C CA . GLY A 1 200 ? 24.677 5.563 48.448 1.00 34.22 200 GLY A CA 1
ATOM 1512 C C . GLY A 1 200 ? 23.663 4.408 48.184 1.00 34.22 200 GLY A C 1
ATOM 1513 O O . GLY A 1 200 ? 22.519 4.513 48.611 1.00 34.22 200 GLY A O 1
ATOM 1514 N N . GLY A 1 201 ? 24.084 3.281 47.569 1.00 34.75 201 GLY A N 1
ATOM 1515 C CA . GLY A 1 201 ? 23.338 1.988 47.523 1.00 34.75 201 GLY A CA 1
ATOM 1516 C C . GLY A 1 201 ? 22.439 1.736 46.287 1.00 34.75 201 GLY A C 1
ATOM 1517 O O . GLY A 1 201 ? 22.039 2.682 45.622 1.00 34.75 201 GLY A O 1
ATOM 1518 N N . HIS A 1 202 ? 22.076 0.498 45.907 1.00 36.19 202 HIS A N 1
ATOM 1519 C CA . HIS A 1 202 ? 22.285 -0.814 46.547 1.00 36.19 202 HIS A CA 1
ATOM 1520 C C . HIS A 1 202 ? 22.185 -1.979 45.515 1.00 36.19 202 HIS A C 1
ATOM 1522 O O . HIS A 1 202 ? 21.410 -1.902 44.566 1.00 36.19 202 HIS A O 1
ATOM 1528 N N . GLU A 1 203 ? 23.010 -3.009 45.733 1.00 39.38 203 GLU A N 1
ATOM 1529 C CA . GLU A 1 203 ? 22.863 -4.488 45.600 1.00 39.38 203 GLU A CA 1
ATOM 1530 C C . GLU A 1 203 ? 21.441 -5.053 45.321 1.00 39.38 203 GLU A C 1
ATOM 1532 O O . GLU A 1 203 ? 20.458 -4.412 45.680 1.00 39.38 203 GLU A O 1
ATOM 1537 N N . GLY A 1 204 ? 21.200 -6.259 44.777 1.00 39.59 204 GLY A N 1
ATOM 1538 C CA . GLY A 1 204 ? 22.005 -7.438 44.377 1.00 39.59 204 GLY A CA 1
ATOM 1539 C C . GLY A 1 204 ? 21.185 -8.268 43.348 1.00 39.59 204 GLY A C 1
ATOM 1540 O O . GLY A 1 204 ? 20.270 -7.719 42.743 1.00 39.59 204 GLY A O 1
ATOM 1541 N N . ASP A 1 205 ? 21.397 -9.547 43.021 1.00 39.69 205 ASP A N 1
ATOM 1542 C CA . ASP A 1 205 ? 22.203 -10.633 43.593 1.00 39.69 205 ASP A CA 1
ATOM 1543 C C . ASP A 1 205 ? 22.645 -11.601 42.475 1.00 39.69 205 ASP A C 1
ATOM 1545 O O . ASP A 1 205 ? 22.025 -11.672 41.413 1.00 39.69 205 ASP A O 1
ATOM 1549 N N . GLY A 1 206 ? 23.677 -12.411 42.723 1.00 36.44 206 GLY A N 1
ATOM 1550 C CA . GLY A 1 206 ? 24.034 -13.543 41.861 1.00 36.44 206 GLY A CA 1
ATOM 1551 C C . GLY A 1 206 ? 24.077 -14.860 42.634 1.00 36.44 206 GLY A C 1
ATOM 1552 O O . GLY A 1 206 ? 24.265 -14.855 43.847 1.00 36.44 206 GLY A O 1
ATOM 1553 N N . ALA A 1 207 ? 23.983 -15.993 41.933 1.00 36.84 207 ALA A N 1
ATOM 1554 C CA . ALA A 1 207 ? 24.540 -17.275 42.382 1.00 36.84 207 ALA A CA 1
ATOM 1555 C C . ALA A 1 207 ? 24.652 -18.266 41.210 1.00 36.84 207 ALA A C 1
ATOM 1557 O O . ALA A 1 207 ? 23.832 -18.267 40.295 1.00 36.84 207 ALA A O 1
ATOM 1558 N N . ALA A 1 208 ? 25.688 -19.107 41.240 1.00 39.94 208 ALA A N 1
ATOM 1559 C CA . ALA A 1 208 ? 26.015 -20.056 40.177 1.00 39.94 208 ALA A CA 1
ATOM 1560 C C . ALA A 1 208 ? 25.304 -21.415 40.328 1.00 39.94 208 ALA A C 1
ATOM 1562 O O . ALA A 1 208 ? 24.921 -21.810 41.428 1.00 39.94 208 ALA A O 1
ATOM 1563 N N . GLY A 1 209 ? 25.230 -22.179 39.231 1.00 32.19 209 GLY A N 1
ATOM 1564 C CA . GLY A 1 209 ? 24.752 -23.564 39.254 1.00 32.19 209 GLY A CA 1
ATOM 1565 C C . GLY A 1 209 ? 24.843 -24.280 37.905 1.00 32.19 209 GLY A C 1
ATOM 1566 O O . GLY A 1 209 ? 23.844 -24.396 37.207 1.00 32.19 209 GLY A O 1
ATOM 1567 N N . ALA A 1 210 ? 26.024 -24.797 37.554 1.00 38.84 210 ALA A N 1
ATOM 1568 C CA . ALA A 1 210 ? 26.152 -25.864 36.553 1.00 38.84 210 ALA A CA 1
ATOM 1569 C C . ALA A 1 210 ? 26.021 -27.235 37.248 1.00 38.84 210 ALA A C 1
ATOM 1571 O O . ALA A 1 210 ? 26.413 -27.366 38.411 1.00 38.84 210 ALA A O 1
ATOM 1572 N N . PRO A 1 211 ? 25.508 -28.266 36.555 1.00 52.62 211 PRO A N 1
ATOM 1573 C CA . PRO A 1 211 ? 26.449 -29.206 35.940 1.00 52.62 211 PRO A CA 1
ATOM 1574 C C . PRO A 1 211 ? 26.054 -29.661 34.520 1.00 52.62 211 PRO A C 1
ATOM 1576 O O . PRO A 1 211 ? 25.033 -29.265 33.969 1.00 52.62 211 PRO A O 1
ATOM 1579 N N . ALA A 1 212 ? 26.925 -30.471 33.916 1.00 40.69 212 ALA A N 1
ATOM 1580 C CA . ALA A 1 212 ? 26.896 -30.855 32.506 1.00 40.69 212 ALA A CA 1
ATOM 1581 C C . ALA A 1 212 ? 26.125 -32.156 32.200 1.00 40.69 212 ALA A C 1
ATOM 1583 O O . ALA A 1 212 ? 25.967 -33.010 33.070 1.00 40.69 212 ALA A O 1
ATOM 1584 N N . GLY A 1 213 ? 25.833 -32.362 30.908 1.00 34.78 213 GLY A N 1
ATOM 1585 C CA . GLY A 1 213 ? 25.761 -33.692 30.286 1.00 34.78 213 GLY A CA 1
ATOM 1586 C C . GLY A 1 213 ? 24.447 -34.023 29.573 1.00 34.78 213 GLY A C 1
ATOM 1587 O O . GLY A 1 213 ? 23.388 -33.962 30.185 1.00 34.78 213 GLY A O 1
ATOM 1588 N N . GLY A 1 214 ? 24.534 -34.444 28.303 1.00 32.59 214 GLY A N 1
ATOM 1589 C CA . GLY A 1 214 ? 23.403 -35.040 27.573 1.00 32.59 214 GLY A CA 1
ATOM 1590 C C . GLY A 1 214 ? 23.312 -34.662 26.092 1.00 32.59 214 GLY A C 1
ATOM 1591 O O . GLY A 1 214 ? 22.440 -33.891 25.712 1.00 32.59 214 GLY A O 1
ATOM 1592 N N . HIS A 1 215 ? 24.177 -35.230 25.244 1.00 42.47 215 HIS A N 1
ATOM 1593 C CA . HIS A 1 215 ? 23.851 -35.371 23.820 1.00 42.47 215 HIS A CA 1
ATOM 1594 C C . HIS A 1 215 ? 22.985 -36.621 23.653 1.00 42.47 215 HIS A C 1
ATOM 1596 O O . HIS A 1 215 ? 23.491 -37.716 23.890 1.00 42.47 215 HIS A O 1
ATOM 1602 N N . GLU A 1 216 ? 21.758 -36.484 23.155 1.00 40.22 216 GLU A N 1
ATOM 1603 C CA . GLU A 1 216 ? 21.045 -37.593 22.516 1.00 40.22 216 GLU A CA 1
ATOM 1604 C C . GLU A 1 216 ? 20.447 -37.122 21.190 1.00 40.22 216 GLU A C 1
ATOM 1606 O O . GLU A 1 216 ? 19.674 -36.168 21.130 1.00 40.22 216 GLU A O 1
ATOM 1611 N N . ALA A 1 217 ? 20.858 -37.788 20.112 1.00 41.12 217 ALA A N 1
ATOM 1612 C CA . ALA A 1 217 ? 20.285 -37.633 18.786 1.00 41.12 217 ALA A CA 1
ATOM 1613 C C . ALA A 1 217 ? 19.341 -38.810 18.521 1.00 41.12 217 ALA A C 1
ATOM 1615 O O . ALA A 1 217 ? 19.719 -39.965 18.713 1.00 41.12 217 ALA A O 1
ATOM 1616 N N . GLY A 1 218 ? 18.137 -38.519 18.038 1.00 34.72 218 GLY A N 1
ATOM 1617 C CA . GLY A 1 218 ? 17.164 -39.519 17.614 1.00 34.72 218 GLY A CA 1
ATOM 1618 C C . GLY A 1 218 ? 15.778 -38.896 17.439 1.00 34.72 218 GLY A C 1
ATOM 1619 O O . GLY A 1 218 ? 15.445 -37.939 18.125 1.00 34.72 218 GLY A O 1
ATOM 1620 N N . ALA A 1 219 ? 14.929 -39.371 16.536 1.00 36.00 219 ALA A N 1
ATOM 1621 C CA . ALA A 1 219 ? 15.180 -40.245 15.392 1.00 36.00 219 ALA A CA 1
ATOM 1622 C C . ALA A 1 219 ? 14.071 -39.971 14.363 1.00 36.00 219 ALA A C 1
ATOM 1624 O O . ALA A 1 219 ? 12.916 -39.808 14.752 1.00 36.00 219 ALA A O 1
ATOM 1625 N N . MET A 1 220 ? 14.400 -39.923 13.071 1.00 43.53 220 MET A N 1
ATOM 1626 C CA . MET A 1 220 ? 13.375 -39.894 12.023 1.00 43.53 220 MET A CA 1
ATOM 1627 C C . MET A 1 220 ? 12.864 -41.323 11.783 1.00 43.53 220 MET A C 1
ATOM 1629 O O . MET A 1 220 ? 13.695 -42.214 11.590 1.00 43.53 220 MET A O 1
ATOM 1633 N N . PRO A 1 221 ? 11.544 -41.567 11.769 1.00 57.12 221 PRO A N 1
ATOM 1634 C CA . PRO A 1 221 ? 10.979 -42.775 11.192 1.00 57.12 221 PRO A CA 1
ATOM 1635 C C . PRO A 1 221 ? 10.709 -42.556 9.696 1.00 57.12 221 PRO A C 1
ATOM 1637 O O . PRO A 1 221 ? 9.749 -41.886 9.318 1.00 57.12 221 PRO A O 1
ATOM 1640 N N . GLU A 1 222 ? 11.559 -43.143 8.858 1.00 43.22 222 GLU A N 1
ATOM 1641 C CA . GLU A 1 222 ? 11.228 -43.458 7.462 1.00 43.22 222 GLU A CA 1
ATOM 1642 C C . GLU A 1 222 ? 10.351 -44.737 7.407 1.00 43.22 222 GLU A C 1
ATOM 1644 O O . GLU A 1 222 ? 10.135 -45.402 8.422 1.00 43.22 222 GLU A O 1
ATOM 1649 N N . ASP A 1 223 ? 9.916 -45.103 6.197 1.00 44.97 223 ASP A N 1
ATOM 1650 C CA . ASP A 1 223 ? 9.288 -46.377 5.798 1.00 44.97 223 ASP A CA 1
ATOM 1651 C C . ASP A 1 223 ? 7.802 -46.617 6.152 1.00 44.97 223 ASP A C 1
ATOM 1653 O O . ASP A 1 223 ? 7.414 -46.989 7.259 1.00 44.97 223 ASP A O 1
ATOM 1657 N N . GLY A 1 224 ? 6.950 -46.530 5.120 1.00 38.44 224 GLY A N 1
ATOM 1658 C CA . GLY A 1 224 ? 5.510 -46.812 5.214 1.00 38.44 224 GLY A CA 1
ATOM 1659 C C . GLY A 1 224 ? 4.796 -46.971 3.866 1.00 38.44 224 GLY A C 1
ATOM 1660 O O . GLY A 1 224 ? 3.667 -46.514 3.709 1.00 38.44 224 GLY A O 1
ATOM 1661 N N . ALA A 1 225 ? 5.450 -47.569 2.865 1.00 36.06 225 ALA A N 1
ATOM 1662 C CA . ALA A 1 225 ? 4.892 -47.704 1.517 1.00 36.06 225 ALA A CA 1
ATOM 1663 C C . ALA A 1 225 ? 3.603 -48.553 1.475 1.00 36.06 225 ALA A C 1
ATOM 1665 O O . ALA A 1 225 ? 3.593 -49.710 1.896 1.00 36.06 225 ALA A O 1
ATOM 1666 N N . ALA A 1 226 ? 2.544 -48.016 0.860 1.00 41.56 226 ALA A N 1
ATOM 1667 C CA . ALA A 1 226 ? 1.340 -48.761 0.499 1.00 41.56 226 ALA A CA 1
ATOM 1668 C C . ALA A 1 226 ? 0.966 -48.489 -0.967 1.00 41.56 226 ALA A C 1
ATOM 1670 O O . ALA A 1 226 ? 0.480 -47.418 -1.322 1.00 41.56 226 ALA A O 1
ATOM 1671 N N . HIS A 1 227 ? 1.206 -49.479 -1.829 1.00 41.06 227 HIS A N 1
ATOM 1672 C CA . HIS A 1 227 ? 0.794 -49.443 -3.230 1.00 41.06 227 HIS A CA 1
ATOM 1673 C C . HIS A 1 227 ? -0.712 -49.689 -3.387 1.00 41.06 227 HIS A C 1
ATOM 1675 O O . HIS A 1 227 ? -1.259 -50.639 -2.829 1.00 41.06 227 HIS A O 1
ATOM 1681 N N . GLY A 1 228 ? -1.342 -48.914 -4.268 1.00 35.75 228 GLY A N 1
ATOM 1682 C CA . GLY A 1 228 ? -2.673 -49.167 -4.817 1.00 35.75 228 GLY A CA 1
ATOM 1683 C C . GLY A 1 228 ? -3.206 -47.894 -5.473 1.00 35.7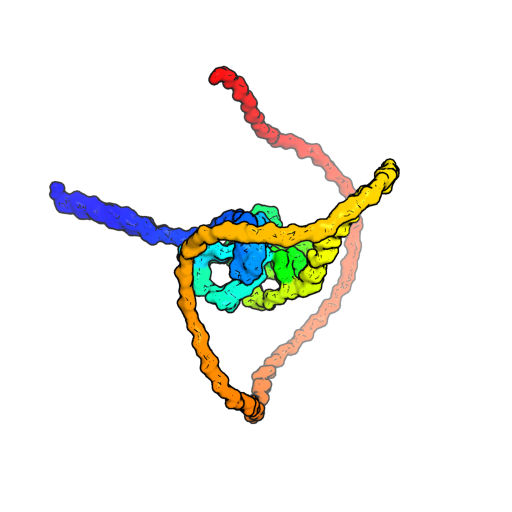5 228 GLY A C 1
ATOM 1684 O O . GLY A 1 228 ? -3.130 -46.829 -4.880 1.00 35.75 228 GLY A O 1
ATOM 1685 N N . GLY A 1 229 ? -3.727 -47.897 -6.694 1.00 34.12 229 GLY A N 1
ATOM 1686 C CA . GLY A 1 229 ? -3.917 -48.971 -7.670 1.00 34.12 229 GLY A CA 1
ATOM 1687 C C . GLY A 1 229 ? -4.782 -48.402 -8.801 1.00 34.12 229 GLY A C 1
ATOM 1688 O O . GLY A 1 229 ? -5.665 -47.593 -8.529 1.00 34.12 229 GLY A O 1
ATOM 1689 N N . MET A 1 230 ? -4.503 -48.739 -10.064 1.00 36.88 230 MET A N 1
ATOM 1690 C CA . MET A 1 230 ? -5.148 -48.079 -11.209 1.00 36.88 230 MET A CA 1
ATOM 1691 C C . MET A 1 230 ? -6.684 -48.151 -11.184 1.00 36.88 230 MET A C 1
ATOM 1693 O O . MET A 1 230 ? -7.256 -49.234 -11.087 1.00 36.88 230 MET A O 1
ATOM 1697 N N . ALA A 1 231 ? -7.324 -47.012 -11.455 1.00 41.94 231 ALA A N 1
ATOM 1698 C CA . ALA A 1 231 ? -8.705 -46.928 -11.931 1.00 41.94 231 ALA A CA 1
ATOM 1699 C C . ALA A 1 231 ? -8.807 -45.913 -13.088 1.00 41.94 231 ALA A C 1
ATOM 1701 O O . ALA A 1 231 ? -9.464 -44.882 -12.991 1.00 41.94 231 ALA A O 1
ATOM 1702 N N . MET A 1 232 ? -8.118 -46.205 -14.197 1.00 41.88 232 MET A N 1
ATOM 1703 C CA . MET A 1 232 ? -8.349 -45.533 -15.482 1.00 41.88 232 MET A CA 1
ATOM 1704 C C . MET A 1 232 ? -9.598 -46.135 -16.130 1.00 41.88 232 MET A C 1
ATOM 1706 O O . MET A 1 232 ? -9.545 -47.277 -16.594 1.00 41.88 232 MET A O 1
ATOM 1710 N N . GLN A 1 233 ? -10.710 -45.398 -16.175 1.00 45.16 233 GLN A N 1
ATOM 1711 C CA . GLN A 1 233 ? -11.904 -45.846 -16.893 1.00 45.16 233 GLN A CA 1
ATOM 1712 C C . GLN A 1 233 ? -12.811 -44.687 -17.324 1.00 45.16 233 GLN A C 1
ATOM 1714 O O . GLN A 1 233 ? -13.877 -44.501 -16.764 1.00 45.16 233 GLN A O 1
ATOM 1719 N N . GLU A 1 234 ? -12.402 -43.958 -18.364 1.00 40.00 234 GLU A N 1
ATOM 1720 C CA . GLU A 1 234 ? -13.300 -43.127 -19.178 1.00 40.00 234 GLU A CA 1
ATOM 1721 C C . GLU A 1 234 ? -12.960 -43.371 -20.656 1.00 40.00 234 GLU A C 1
ATOM 1723 O O . GLU A 1 234 ? -11.992 -42.837 -21.196 1.00 40.00 234 GLU A O 1
ATOM 1728 N N . ALA A 1 235 ? -13.733 -44.244 -21.306 1.00 37.38 235 ALA A N 1
ATOM 1729 C CA . ALA A 1 235 ? -13.636 -44.522 -22.736 1.00 37.38 235 ALA A CA 1
ATOM 1730 C C . ALA A 1 235 ? -14.887 -43.976 -23.443 1.00 37.38 235 ALA A C 1
ATOM 1732 O O . ALA A 1 235 ? -15.850 -44.704 -23.673 1.00 37.38 235 ALA A O 1
ATOM 1733 N N . GLY A 1 236 ? -14.865 -42.683 -23.776 1.00 41.34 236 GLY A N 1
ATOM 1734 C CA . GLY A 1 236 ? -15.917 -41.993 -24.529 1.00 41.34 236 GLY A CA 1
ATOM 1735 C C . GLY A 1 236 ? -15.444 -41.639 -25.938 1.00 41.34 236 GLY A C 1
ATOM 1736 O O . GLY A 1 236 ? -14.697 -40.685 -26.125 1.00 41.34 236 GLY A O 1
ATOM 1737 N N . GLN A 1 237 ? -15.851 -42.422 -26.937 1.00 39.84 237 GLN A N 1
ATOM 1738 C CA . GLN A 1 237 ? -15.454 -42.220 -28.335 1.00 39.84 237 GLN A CA 1
ATOM 1739 C C . GLN A 1 237 ? -16.232 -41.059 -28.981 1.00 39.84 237 GLN A C 1
ATOM 1741 O O . GLN A 1 237 ? -17.457 -41.018 -28.900 1.00 39.84 237 GLN A O 1
ATOM 1746 N N . GLY A 1 238 ? -15.534 -40.168 -29.692 1.00 39.53 238 GLY A N 1
ATOM 1747 C CA . GLY A 1 238 ? -16.138 -39.069 -30.455 1.00 39.53 238 GLY A CA 1
ATOM 1748 C C . GLY A 1 238 ? -15.311 -38.717 -31.692 1.00 39.53 238 GLY A C 1
ATOM 1749 O O . GLY A 1 238 ? -14.366 -37.942 -31.612 1.00 39.53 238 GLY A O 1
ATOM 1750 N N . THR A 1 239 ? -15.641 -39.321 -32.834 1.00 38.41 239 THR A N 1
ATOM 1751 C CA . THR A 1 239 ? -14.934 -39.149 -34.117 1.00 38.41 239 THR A CA 1
ATOM 1752 C C . THR A 1 239 ? -15.627 -38.150 -35.048 1.00 38.41 239 THR A C 1
ATOM 1754 O O . THR 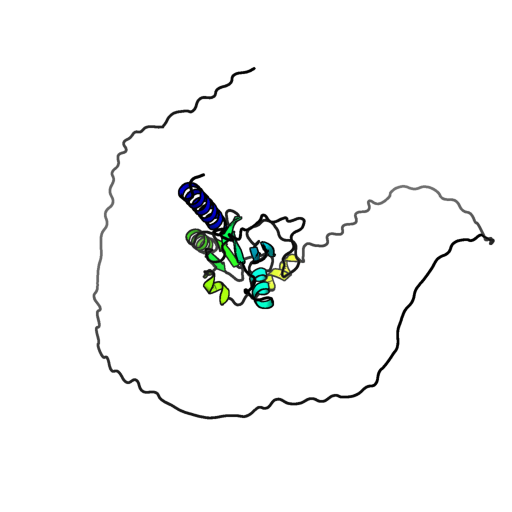A 1 239 ? -16.838 -38.241 -35.234 1.00 38.41 239 THR A O 1
ATOM 1757 N N . GLY A 1 240 ? -14.846 -37.304 -35.725 1.00 39.62 240 GLY A N 1
ATOM 1758 C CA . GLY A 1 240 ? -15.268 -36.455 -36.852 1.00 39.62 240 GLY A CA 1
ATOM 1759 C C . GLY A 1 240 ? -14.310 -35.265 -36.988 1.00 39.62 240 GLY A C 1
ATOM 1760 O O . GLY A 1 240 ? -14.359 -34.366 -36.161 1.00 39.62 240 GLY A O 1
ATOM 1761 N N . SER A 1 241 ? -13.285 -35.280 -37.847 1.00 37.84 241 SER A N 1
ATOM 1762 C CA . SER A 1 241 ? -13.324 -35.273 -39.326 1.00 37.84 241 SER A CA 1
ATOM 1763 C C . SER A 1 241 ? -14.084 -34.066 -39.882 1.00 37.84 241 SER A C 1
ATOM 1765 O O . SER A 1 241 ? -15.306 -34.002 -39.782 1.00 37.84 241 SER A O 1
ATOM 1767 N N . GLY A 1 242 ? -13.344 -33.136 -40.491 1.00 43.00 242 GLY A N 1
ATOM 1768 C CA . GLY A 1 242 ? -13.870 -31.864 -40.987 1.00 43.00 242 GLY A CA 1
ATOM 1769 C C . GLY A 1 242 ? -12.784 -30.984 -41.607 1.00 43.00 242 GLY A C 1
ATOM 1770 O O . GLY A 1 242 ? -12.588 -29.855 -41.169 1.00 43.00 242 GLY A O 1
ATOM 1771 N N . ASP A 1 243 ? -12.049 -31.515 -42.587 1.00 41.94 243 ASP A N 1
ATOM 1772 C CA . ASP A 1 243 ? -11.102 -30.736 -43.390 1.00 41.94 243 ASP A CA 1
ATOM 1773 C C . ASP A 1 243 ? -11.808 -29.597 -44.145 1.00 41.94 243 ASP A C 1
ATOM 1775 O O . ASP A 1 243 ? -12.904 -29.771 -44.679 1.00 41.94 243 ASP A O 1
ATOM 1779 N N . GLY A 1 244 ? -11.153 -28.435 -44.222 1.00 41.81 244 GLY A N 1
ATOM 1780 C CA . GLY A 1 244 ? -11.722 -27.223 -44.816 1.00 41.81 244 GLY A CA 1
ATOM 1781 C C . GLY A 1 244 ? -10.666 -26.250 -45.335 1.00 41.81 244 GLY A C 1
ATOM 1782 O O . GLY A 1 244 ? -10.612 -25.108 -44.889 1.00 41.81 244 GLY A O 1
ATOM 1783 N N . HIS A 1 245 ? -9.819 -26.695 -46.268 1.00 44.72 245 HIS A N 1
ATOM 1784 C CA . HIS A 1 245 ? -9.073 -25.766 -47.128 1.00 44.72 245 HIS A CA 1
ATOM 1785 C C . HIS A 1 245 ? -10.048 -25.036 -48.070 1.00 44.72 245 HIS A C 1
ATOM 1787 O O . HIS A 1 245 ? -10.937 -25.666 -48.643 1.00 44.72 245 HIS A O 1
ATOM 1793 N N . GLY A 1 246 ? -9.856 -23.729 -48.255 1.00 41.66 246 GLY A N 1
ATOM 1794 C CA . GLY A 1 246 ? -10.623 -22.908 -49.193 1.00 41.66 246 GLY A CA 1
ATOM 1795 C C . GLY A 1 246 ? -9.910 -21.585 -49.473 1.00 41.66 246 GLY A C 1
ATOM 1796 O O . GLY A 1 246 ? -9.716 -20.779 -48.568 1.00 41.66 246 GLY A O 1
ATOM 1797 N N . ASP A 1 247 ? -9.471 -21.410 -50.716 1.00 38.47 247 ASP A N 1
ATOM 1798 C CA . ASP A 1 247 ? -8.502 -20.397 -51.136 1.00 38.47 247 ASP A CA 1
ATOM 1799 C C . ASP A 1 247 ? -9.062 -18.987 -51.436 1.00 38.47 247 ASP A C 1
ATOM 1801 O O . ASP A 1 247 ? -10.246 -18.792 -51.697 1.00 38.47 247 ASP A O 1
ATOM 1805 N N . ALA A 1 248 ? -8.096 -18.070 -51.594 1.00 40.75 248 ALA A N 1
ATOM 1806 C CA . ALA A 1 248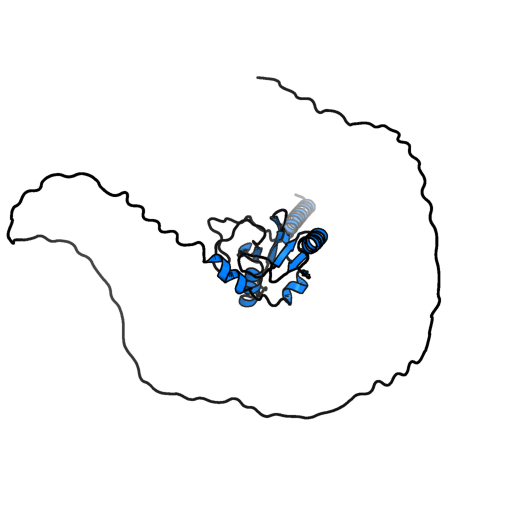 ? -7.991 -17.074 -52.674 1.00 40.75 248 ALA A CA 1
ATOM 1807 C C . ALA A 1 248 ? -8.641 -15.673 -52.564 1.00 40.75 248 ALA A C 1
ATOM 1809 O O . ALA A 1 248 ? -9.853 -15.520 -52.537 1.00 40.75 248 ALA A O 1
ATOM 1810 N N . ALA A 1 249 ? -7.750 -14.682 -52.765 1.00 39.47 249 ALA A N 1
ATOM 1811 C CA . ALA A 1 249 ? -7.917 -13.398 -53.478 1.00 39.47 249 ALA A CA 1
ATOM 1812 C C . ALA A 1 249 ? -8.933 -12.352 -52.945 1.00 39.47 249 ALA A C 1
ATOM 1814 O O . ALA A 1 249 ? -9.972 -12.678 -52.397 1.00 39.47 249 ALA A O 1
ATOM 1815 N N . GLY A 1 250 ? -8.715 -11.040 -53.111 1.00 34.06 250 GLY A N 1
ATOM 1816 C CA . GLY A 1 250 ? -7.596 -10.309 -53.729 1.00 34.06 250 GLY A CA 1
ATOM 1817 C C . GLY A 1 250 ? -8.082 -9.028 -54.434 1.00 34.06 250 GLY A C 1
ATOM 1818 O O . GLY A 1 250 ? -9.120 -9.072 -55.082 1.00 34.06 250 GLY A O 1
ATOM 1819 N N . GLY A 1 251 ? -7.325 -7.921 -54.343 1.00 34.97 251 GLY A N 1
ATOM 1820 C CA . GLY A 1 251 ? -7.699 -6.610 -54.924 1.00 34.97 251 GLY A CA 1
ATOM 1821 C C . GLY A 1 251 ? -8.758 -5.849 -54.103 1.00 34.97 251 GLY A C 1
ATOM 1822 O O . GLY A 1 251 ? -9.431 -6.457 -53.279 1.00 34.97 251 GLY A O 1
ATOM 1823 N N . GLU A 1 252 ? -8.963 -4.530 -54.179 1.00 43.56 252 GLU A N 1
ATOM 1824 C CA . GLU A 1 252 ? -8.337 -3.348 -54.821 1.00 43.56 252 GLU A CA 1
ATOM 1825 C C . GLU A 1 252 ? -8.608 -2.172 -53.823 1.00 43.56 252 GLU A C 1
ATOM 1827 O O . GLU A 1 252 ? -9.517 -2.271 -53.006 1.00 43.56 252 GLU A O 1
ATOM 1832 N N . GLY A 1 253 ? -7.889 -1.052 -53.704 1.00 41.28 253 GLY A N 1
ATOM 1833 C CA . GLY A 1 253 ? -7.212 -0.251 -54.719 1.00 41.28 253 GLY A CA 1
ATOM 1834 C C . GLY A 1 253 ? -8.066 0.954 -55.158 1.00 41.28 253 GLY A C 1
ATOM 1835 O O . GLY A 1 253 ? -8.552 0.930 -56.281 1.00 41.28 253 GLY A O 1
ATOM 1836 N N . ALA A 1 254 ? -8.249 1.993 -54.317 1.00 44.72 254 ALA A N 1
ATOM 1837 C CA . ALA A 1 254 ? -8.718 3.327 -54.753 1.00 44.72 254 ALA A CA 1
ATOM 1838 C C . ALA A 1 254 ? -8.563 4.439 -53.685 1.00 44.72 254 ALA A C 1
ATOM 1840 O O . ALA A 1 254 ? -9.210 4.408 -52.638 1.00 44.72 254 ALA A O 1
ATOM 1841 N N . ASP A 1 255 ? -7.772 5.466 -53.998 1.00 47.72 255 ASP A N 1
ATOM 1842 C CA . ASP A 1 255 ? -7.808 6.795 -53.371 1.00 47.72 255 ASP A CA 1
ATOM 1843 C C . ASP A 1 255 ? -9.062 7.604 -53.786 1.00 47.72 255 ASP A C 1
ATOM 1845 O O . ASP A 1 255 ? -9.754 7.220 -54.728 1.00 47.72 255 ASP A O 1
ATOM 1849 N N . VAL A 1 256 ? -9.286 8.773 -53.149 1.00 46.78 256 VAL A N 1
ATOM 1850 C CA . VAL A 1 256 ? -9.628 10.095 -53.764 1.00 46.78 256 VAL A CA 1
ATOM 1851 C C . VAL A 1 256 ? -10.473 10.997 -52.832 1.00 46.78 256 VAL A C 1
ATOM 1853 O O . VAL A 1 256 ? -11.641 10.745 -52.574 1.00 46.78 256 VAL A O 1
ATOM 1856 N N . HIS A 1 257 ? -9.846 12.103 -52.404 1.00 44.28 257 HIS A N 1
ATOM 1857 C CA . HIS A 1 257 ? -10.366 13.463 -52.133 1.00 44.28 257 HIS A CA 1
ATOM 1858 C C . HIS A 1 257 ? -11.782 13.731 -51.558 1.00 44.28 257 HIS A C 1
ATOM 1860 O O . HIS A 1 257 ? -12.794 13.428 -52.179 1.00 44.28 257 HIS A O 1
ATOM 1866 N N . GLY A 1 258 ? -11.837 14.627 -50.553 1.00 35.31 258 GLY A N 1
ATOM 1867 C CA . GLY A 1 258 ? -12.917 15.633 -50.465 1.00 35.31 258 GLY A CA 1
ATOM 1868 C C . GLY A 1 258 ? -13.284 16.155 -49.068 1.00 35.31 258 GLY A C 1
ATOM 1869 O O . GLY A 1 258 ? -14.066 15.529 -48.365 1.00 35.31 258 GLY A O 1
ATOM 1870 N N . GLY A 1 259 ? -12.814 17.356 -48.699 1.00 37.25 259 GLY A N 1
ATOM 1871 C CA . GLY A 1 259 ? -13.469 18.175 -47.656 1.00 37.25 259 GLY A CA 1
ATOM 1872 C C . GLY A 1 259 ? -14.778 18.815 -48.171 1.00 37.25 259 GLY A C 1
ATOM 1873 O O . GLY A 1 259 ? -15.058 18.703 -49.367 1.00 37.25 259 GLY A O 1
ATOM 1874 N N . PRO A 1 260 ? -15.558 19.543 -47.337 1.00 56.81 260 PRO A N 1
ATOM 1875 C CA . PRO A 1 260 ? -15.033 20.747 -46.676 1.00 56.81 260 PRO A CA 1
ATOM 1876 C C . PRO A 1 260 ? -15.539 21.026 -45.239 1.00 56.81 260 PRO A C 1
ATOM 1878 O O . PRO A 1 260 ? -16.513 20.456 -44.759 1.00 56.81 260 PRO A O 1
ATOM 1881 N N . ALA A 1 261 ? -14.904 21.999 -44.577 1.00 49.59 261 ALA A N 1
ATOM 1882 C CA . ALA A 1 261 ? -15.256 22.474 -43.237 1.00 49.59 261 ALA A CA 1
ATOM 1883 C C . ALA A 1 261 ? -16.361 23.555 -43.213 1.00 49.59 261 ALA A C 1
ATOM 1885 O O . ALA A 1 261 ? -16.312 24.492 -44.013 1.00 49.59 261 ALA A O 1
ATOM 1886 N N . ARG A 1 262 ? -17.276 23.468 -42.227 1.00 49.72 262 ARG A N 1
ATOM 1887 C CA . ARG A 1 262 ? -18.109 24.527 -41.584 1.00 49.72 262 ARG A CA 1
ATOM 1888 C C . ARG A 1 262 ? -18.551 23.982 -40.203 1.00 49.72 262 ARG A C 1
ATOM 1890 O O . ARG A 1 262 ? -18.794 22.787 -40.127 1.00 49.72 262 ARG A O 1
ATOM 1897 N N . GLY A 1 263 ? -18.707 24.719 -39.097 1.00 39.03 263 GLY A N 1
ATOM 1898 C CA . GLY A 1 263 ? -18.444 26.132 -38.780 1.00 39.03 263 GLY A CA 1
ATOM 1899 C C . GLY A 1 263 ? -19.432 26.667 -37.714 1.00 39.03 263 GLY A C 1
ATOM 1900 O O . GLY A 1 263 ? -20.627 26.598 -37.967 1.00 39.03 263 GLY A O 1
ATOM 1901 N N . ALA A 1 264 ? -18.928 27.248 -36.603 1.00 41.41 264 ALA A N 1
ATOM 1902 C CA . ALA A 1 264 ? -19.659 27.851 -35.451 1.00 41.41 264 ALA A CA 1
ATOM 1903 C C . ALA A 1 264 ? -20.571 26.893 -34.633 1.00 41.41 264 ALA A C 1
ATOM 1905 O O . ALA A 1 264 ? -21.133 25.961 -35.189 1.00 41.41 264 ALA A O 1
ATOM 1906 N N . GLY A 1 265 ? -20.799 27.028 -33.316 1.00 41.16 265 GLY A N 1
ATOM 1907 C CA . GLY A 1 265 ? -20.419 27.972 -32.236 1.00 41.16 265 GLY A CA 1
ATOM 1908 C C . GLY A 1 265 ? -21.365 27.713 -31.025 1.00 41.16 265 GLY A C 1
ATOM 1909 O O . GLY A 1 265 ? -22.154 26.771 -31.126 1.00 41.16 265 GLY A O 1
ATOM 1910 N N . PRO A 1 266 ? -21.405 28.507 -29.928 1.00 59.59 266 PRO A N 1
ATOM 1911 C CA . PRO A 1 266 ? -20.536 29.608 -29.494 1.00 59.59 266 PRO A CA 1
ATOM 1912 C C . PRO A 1 266 ? -19.830 29.338 -28.134 1.00 59.59 266 PRO A C 1
ATOM 1914 O O . PRO A 1 266 ? -20.042 28.310 -27.496 1.00 59.59 266 PRO A O 1
ATOM 1917 N N . ALA A 1 267 ? -19.007 30.289 -27.679 1.00 48.22 267 ALA A N 1
ATOM 1918 C CA . ALA A 1 267 ? -18.425 30.301 -26.331 1.00 48.22 267 ALA A CA 1
ATOM 1919 C C . ALA A 1 267 ? -19.428 30.801 -25.268 1.00 48.22 267 ALA A C 1
ATOM 1921 O O . ALA A 1 267 ? -20.306 31.601 -25.589 1.00 48.22 267 ALA A O 1
ATOM 1922 N N . GLY A 1 268 ? -19.267 30.345 -24.020 1.00 45.22 268 GLY A N 1
ATOM 1923 C CA . GLY A 1 268 ? -20.010 30.822 -22.846 1.00 45.22 268 GLY A CA 1
ATOM 1924 C C . GLY A 1 268 ? -19.284 31.944 -22.093 1.00 45.22 268 GLY A C 1
ATOM 1925 O O . GLY A 1 268 ? -18.064 32.069 -22.181 1.00 45.22 268 GLY A O 1
ATOM 1926 N N . ASP A 1 269 ? -20.062 32.765 -21.389 1.00 49.12 269 ASP A N 1
ATOM 1927 C CA . ASP A 1 269 ? -19.694 34.111 -20.938 1.00 49.12 269 ASP A CA 1
ATOM 1928 C C . ASP A 1 269 ? -18.651 34.240 -19.814 1.00 49.12 269 ASP A C 1
ATOM 1930 O O . ASP A 1 269 ? -18.387 33.338 -19.019 1.00 49.12 269 ASP A O 1
ATOM 1934 N N . ALA A 1 270 ? -18.088 35.450 -19.747 1.00 43.19 270 ALA A N 1
ATOM 1935 C CA . ALA A 1 270 ? -17.107 35.883 -18.763 1.00 43.19 270 ALA A CA 1
ATOM 1936 C C . ALA A 1 270 ? -17.695 36.083 -17.354 1.00 43.19 270 ALA A C 1
ATOM 1938 O O . ALA A 1 270 ? -18.803 36.594 -17.188 1.00 43.19 270 ALA A O 1
ATOM 1939 N N . VAL A 1 271 ? -16.879 35.810 -16.331 1.00 54.31 271 VAL A N 1
ATOM 1940 C CA . VAL A 1 271 ? -17.095 36.312 -14.966 1.00 54.31 271 VAL A CA 1
ATOM 1941 C C . VAL A 1 271 ? -16.264 37.580 -14.781 1.00 54.31 271 VAL A C 1
ATOM 1943 O O . VAL A 1 271 ? -15.062 37.592 -15.043 1.00 54.31 271 VAL A O 1
ATOM 1946 N N . ALA A 1 272 ? -16.921 38.662 -14.368 1.00 54.12 272 ALA A N 1
ATOM 1947 C CA . ALA A 1 272 ? -16.301 39.971 -14.210 1.00 54.12 272 ALA A CA 1
ATOM 1948 C C . ALA A 1 272 ? -15.440 40.065 -12.940 1.00 54.12 272 ALA A C 1
ATOM 1950 O O . ALA A 1 272 ? -15.816 39.562 -11.881 1.00 54.12 272 ALA A O 1
ATOM 1951 N N . ALA A 1 273 ? -14.324 40.791 -13.040 1.00 45.94 273 ALA A N 1
ATOM 1952 C CA . ALA A 1 273 ? -13.608 41.300 -11.877 1.00 45.94 273 ALA A CA 1
ATOM 1953 C C . ALA A 1 273 ? -14.434 42.393 -11.175 1.00 45.94 273 ALA A C 1
ATOM 1955 O O . ALA A 1 273 ? -15.115 43.184 -11.833 1.00 45.94 273 ALA A O 1
ATOM 1956 N N . GLY A 1 274 ? -14.343 42.449 -9.847 1.00 50.47 274 GLY A N 1
ATOM 1957 C CA . GLY A 1 274 ? -15.014 43.445 -9.017 1.00 50.47 274 GLY A CA 1
ATOM 1958 C C . GLY A 1 274 ? -14.108 43.930 -7.893 1.00 50.47 274 GLY A C 1
ATOM 1959 O O . GLY A 1 274 ? -14.193 43.427 -6.778 1.00 50.47 274 GLY A O 1
ATOM 1960 N N . ASP A 1 275 ? -13.266 44.919 -8.191 1.00 61.00 275 ASP A N 1
ATOM 1961 C CA . ASP A 1 275 ? -12.561 45.712 -7.183 1.00 61.00 275 ASP A CA 1
ATOM 1962 C C . ASP A 1 275 ? -13.493 46.779 -6.591 1.00 61.00 275 ASP A C 1
ATOM 1964 O O . ASP A 1 275 ? -14.085 47.576 -7.323 1.00 61.00 275 ASP A O 1
ATOM 1968 N N . ALA A 1 276 ? -13.571 46.848 -5.260 1.00 56.50 276 ALA A N 1
ATOM 1969 C CA . ALA A 1 276 ? -14.078 48.015 -4.542 1.00 56.50 276 ALA A CA 1
ATOM 1970 C C . ALA A 1 276 ? -13.445 48.108 -3.143 1.00 56.50 276 ALA A C 1
ATOM 1972 O O . ALA A 1 276 ? -13.628 47.231 -2.302 1.00 56.50 276 ALA A O 1
ATOM 1973 N N . HIS A 1 277 ? -12.709 49.194 -2.903 1.00 59.66 277 HIS A N 1
ATOM 1974 C CA . HIS A 1 277 ? -12.118 49.537 -1.607 1.00 59.66 277 HIS A CA 1
ATOM 1975 C C . HIS A 1 277 ? -13.174 49.959 -0.571 1.00 59.66 277 HIS A C 1
ATOM 1977 O O . HIS A 1 277 ? -14.062 50.739 -0.923 1.00 59.66 277 HIS A O 1
ATOM 1983 N N . ALA A 1 278 ? -12.978 49.579 0.701 1.00 52.25 278 ALA A N 1
ATOM 1984 C CA . ALA A 1 278 ? -13.018 50.460 1.888 1.00 52.25 278 ALA A CA 1
ATOM 1985 C C . ALA A 1 278 ? -12.754 49.660 3.178 1.00 52.25 278 ALA A C 1
ATOM 1987 O O . ALA A 1 278 ? -13.528 48.715 3.442 1.00 52.25 278 ALA A O 1
#

Sequence (278 aa):
MSYRRVAVTLAFVMAAFLSVACGKNEYAARAVNEETDRCAQCNMAVADDAHATQIVLKDGRALIFDDIGCMYAWMAENGDDEVGQAFVRDYHDLGWIKLEKAYHVYDASFRTPMAYGVLSFASKSDAEAFIAEQGKGVLMTADDLSGHSWERNRDMMEGMEEHGHGADGAMHGEDGAHDGMDAGGHDAVHGGEAVHGQEGGHEGDGAAGAPAGGHEAGAMPEDGAAHGGMAMQEAGQGTGSGDGHGDAAGGEGADVHGGPARGAGPAGDAVAAGDAHA

Secondary structure (DSSP, 8-state):
--HHHHHHHHHHHHHHHHHHT------------TTT-B-TTT--B--SSSS-EEEEETTS-EEEESSHHHHHHHHHHH-STTEEEEEEE-TTT--EEEGGG-EEEE-TTS--TTS--EEEESSHHHHHHHHHHHT--EEE-HHHHHT------HHHHGGGSTTS------PPPP--------------------------------------------------------------------------------------------PPPPPPP-----